Protein AF-0000000084352949 (afdb_homodimer)

pLDDT: mean 95.14, std 5.26, range [73.19, 98.94]

Structure (mmCIF, N/CA/C/O backbone):
data_AF-0000000084352949-model_v1
#
loop_
_entity.id
_entity.type
_entity.pdbx_description
1 polymer 'N-acetyltransferase domain-containing protein'
#
loop_
_atom_site.group_PDB
_atom_site.id
_atom_site.type_symbol
_atom_site.label_atom_id
_atom_site.label_alt_id
_atom_site.label_comp_id
_atom_site.label_asym_id
_atom_site.label_entity_id
_atom_site.label_seq_id
_atom_site.pdbx_PDB_ins_code
_atom_site.Cartn_x
_atom_site.Cartn_y
_atom_site.Cartn_z
_atom_site.occupancy
_atom_site.B_iso_or_equiv
_atom_site.auth_seq_id
_atom_site.auth_comp_id
_atom_site.auth_asym_id
_atom_site.auth_atom_id
_atom_site.pdbx_PDB_model_num
ATOM 1 N N . MET A 1 1 ? 18.75 -21.438 -7.734 1 88.94 1 MET A N 1
ATOM 2 C CA . MET A 1 1 ? 17.625 -20.562 -7.461 1 88.94 1 MET A CA 1
ATOM 3 C C . MET A 1 1 ? 17.328 -20.484 -5.961 1 88.94 1 MET A C 1
ATOM 5 O O . MET A 1 1 ? 17.406 -21.484 -5.262 1 88.94 1 MET A O 1
ATOM 9 N N . HIS A 1 2 ? 17.234 -19.266 -5.449 1 95.31 2 HIS A N 1
ATOM 10 C CA . HIS A 1 2 ? 16.984 -19.109 -4.023 1 95.31 2 HIS A CA 1
ATOM 11 C C . HIS A 1 2 ? 15.984 -17.984 -3.762 1 95.31 2 HIS A C 1
ATOM 13 O O . HIS A 1 2 ? 15.93 -17.016 -4.508 1 95.31 2 HIS A O 1
ATOM 19 N N . ILE A 1 3 ? 15.156 -18.188 -2.746 1 97.81 3 ILE A N 1
ATOM 20 C CA . ILE A 1 3 ? 14.164 -17.219 -2.328 1 97.81 3 ILE A CA 1
ATOM 21 C C . ILE A 1 3 ? 14.672 -16.469 -1.095 1 97.81 3 ILE A C 1
ATOM 23 O O . ILE A 1 3 ? 15.195 -17.078 -0.162 1 97.81 3 ILE A O 1
ATOM 27 N N . ARG A 1 4 ? 14.633 -15.203 -1.115 1 98.19 4 ARG A N 1
ATOM 28 C CA . ARG A 1 4 ? 14.938 -14.375 0.05 1 98.19 4 ARG A CA 1
ATOM 29 C C . ARG A 1 4 ? 13.906 -13.266 0.221 1 98.19 4 ARG A C 1
ATOM 31 O O . ARG A 1 4 ? 13.141 -12.977 -0.701 1 98.19 4 ARG A O 1
ATOM 38 N N . ASN A 1 5 ? 13.891 -12.672 1.385 1 98.75 5 ASN A N 1
ATOM 39 C CA . ASN A 1 5 ? 13.047 -11.5 1.579 1 98.75 5 ASN A CA 1
ATOM 40 C C . ASN A 1 5 ? 13.523 -10.32 0.733 1 98.75 5 ASN A C 1
ATOM 42 O O . ASN A 1 5 ? 14.711 -10.195 0.449 1 98.75 5 ASN A O 1
ATOM 46 N N . VAL A 1 6 ? 12.602 -9.492 0.312 1 98.19 6 VAL A N 1
ATOM 47 C CA . VAL A 1 6 ? 12.898 -8.258 -0.401 1 98.19 6 VAL A CA 1
ATOM 48 C C . VAL A 1 6 ? 13.688 -7.312 0.509 1 98.19 6 VAL A C 1
ATOM 50 O O . VAL A 1 6 ? 13.555 -7.375 1.734 1 98.19 6 VAL A O 1
ATOM 53 N N . ARG A 1 7 ? 14.531 -6.539 -0.058 1 97.5 7 ARG A N 1
ATOM 54 C CA . ARG A 1 7 ? 15.164 -5.371 0.548 1 97.5 7 ARG A CA 1
ATOM 55 C C . ARG A 1 7 ? 14.742 -4.09 -0.171 1 97.5 7 ARG A C 1
ATOM 57 O O . ARG A 1 7 ? 14.344 -4.129 -1.335 1 97.5 7 ARG A O 1
ATOM 64 N N . SER A 1 8 ? 14.805 -2.99 0.592 1 97.44 8 SER A N 1
ATOM 65 C CA . SER A 1 8 ? 14.414 -1.725 -0.019 1 97.44 8 SER A CA 1
ATOM 66 C C . SER A 1 8 ? 15.219 -1.446 -1.282 1 97.44 8 SER A C 1
ATOM 68 O O . SER A 1 8 ? 14.695 -0.879 -2.246 1 97.44 8 SER A O 1
ATOM 70 N N . SER A 1 9 ? 16.453 -1.883 -1.341 1 96.06 9 SER A N 1
ATOM 71 C CA . SER A 1 9 ? 17.344 -1.634 -2.469 1 96.06 9 SER A CA 1
ATOM 72 C C . SER A 1 9 ? 16.922 -2.443 -3.693 1 96.06 9 SER A C 1
ATOM 74 O O . SER A 1 9 ? 17.359 -2.156 -4.809 1 96.06 9 SER A O 1
ATOM 76 N N . ASP A 1 10 ? 16.141 -3.479 -3.557 1 96.88 10 ASP A N 1
ATOM 77 C CA . ASP A 1 10 ? 15.68 -4.285 -4.684 1 96.88 10 ASP A CA 1
ATOM 78 C C . ASP A 1 10 ? 14.727 -3.49 -5.574 1 96.88 10 ASP A C 1
ATOM 80 O O . ASP A 1 10 ? 14.539 -3.828 -6.746 1 96.88 10 ASP A O 1
ATOM 84 N N . PHE A 1 11 ? 14.125 -2.422 -4.984 1 96.5 11 PHE A N 1
ATOM 85 C CA . PHE A 1 11 ? 13.156 -1.615 -5.719 1 96.5 11 PHE A CA 1
ATOM 86 C C . PHE A 1 11 ? 13.766 -1.084 -7.012 1 96.5 11 PHE A C 1
ATOM 88 O O . PHE A 1 11 ? 13.164 -1.202 -8.078 1 96.5 11 PHE A O 1
ATOM 95 N N . GLU A 1 12 ? 14.93 -0.569 -6.973 1 93.75 12 GLU A N 1
ATOM 96 C CA . GLU A 1 12 ? 15.578 0.043 -8.133 1 93.75 12 GLU A CA 1
ATOM 97 C C . GLU A 1 12 ? 15.875 -0.993 -9.211 1 93.75 12 GLU A C 1
ATOM 99 O O . GLU A 1 12 ? 15.914 -0.664 -10.398 1 93.75 12 GLU A O 1
ATOM 104 N N . LYS A 1 13 ? 16.094 -2.254 -8.805 1 93.81 13 LYS A N 1
ATOM 105 C CA . LYS A 1 13 ? 16.375 -3.326 -9.758 1 93.81 13 LYS A CA 1
ATOM 106 C C . LYS A 1 13 ? 15.094 -3.852 -10.391 1 93.81 13 LYS A C 1
ATOM 108 O O . LYS A 1 13 ? 15.086 -4.223 -11.57 1 93.81 13 LYS A O 1
ATOM 113 N N . ILE A 1 14 ? 14.023 -3.818 -9.664 1 94.94 14 ILE A N 1
ATOM 114 C CA . ILE A 1 14 ? 12.781 -4.453 -10.086 1 94.94 14 ILE A CA 1
ATOM 115 C C . ILE A 1 14 ? 11.945 -3.459 -10.891 1 94.94 14 ILE A C 1
ATOM 117 O O . ILE A 1 14 ? 11.344 -3.822 -11.906 1 94.94 14 ILE A O 1
ATOM 121 N N . SER A 1 15 ? 11.938 -2.205 -10.414 1 93.44 15 SER A N 1
ATOM 122 C CA . SER A 1 15 ? 11.031 -1.198 -10.969 1 93.44 15 SER A CA 1
ATOM 123 C C . SER A 1 15 ? 11.203 -1.074 -12.477 1 93.44 15 SER A C 1
ATOM 125 O O . SER A 1 15 ? 10.219 -1.066 -13.219 1 93.44 15 SER A O 1
ATOM 127 N N . PRO A 1 16 ? 12.445 -1.122 -13.078 1 90.06 16 PRO A N 1
ATOM 128 C CA . PRO A 1 16 ? 12.602 -0.972 -14.531 1 90.06 16 PRO A CA 1
ATOM 129 C C . PRO A 1 16 ? 12.18 -2.223 -15.297 1 90.06 16 PRO A C 1
ATOM 131 O O . PRO A 1 16 ? 12.023 -2.174 -16.516 1 90.06 16 PRO A O 1
ATOM 134 N N . LEU A 1 17 ? 11.992 -3.373 -14.617 1 91.88 17 LEU A N 1
ATOM 135 C CA . LEU A 1 17 ? 11.711 -4.648 -15.266 1 91.88 17 LEU A CA 1
ATOM 136 C C . LEU A 1 17 ? 10.211 -4.879 -15.383 1 91.88 17 LEU A C 1
ATOM 138 O O . LEU A 1 17 ? 9.766 -5.727 -16.172 1 91.88 17 LEU A O 1
ATOM 142 N N . ILE A 1 18 ? 9.469 -4.172 -14.633 1 89.88 18 ILE A N 1
ATOM 143 C CA . ILE A 1 18 ? 8.078 -4.516 -14.375 1 89.88 18 ILE A CA 1
ATOM 144 C C . ILE A 1 18 ? 7.266 -4.391 -15.656 1 89.88 18 ILE A C 1
ATOM 146 O O . ILE A 1 18 ? 6.43 -5.246 -15.961 1 89.88 18 ILE A O 1
ATOM 150 N N . ASN A 1 19 ? 7.52 -3.326 -16.406 1 88.94 19 ASN A N 1
ATOM 151 C CA . ASN A 1 19 ? 6.762 -3.15 -17.656 1 88.94 19 ASN A CA 1
ATOM 152 C C . ASN A 1 19 ? 6.93 -4.344 -18.578 1 88.94 19 ASN A C 1
ATOM 154 O O . ASN A 1 19 ? 5.949 -4.855 -19.125 1 88.94 19 ASN A O 1
ATOM 158 N N . ASN A 1 20 ? 8.117 -4.77 -18.656 1 90.31 20 ASN A N 1
ATOM 159 C CA . ASN A 1 20 ? 8.391 -5.938 -19.484 1 90.31 20 ASN A CA 1
ATOM 160 C C . ASN A 1 20 ? 7.77 -7.203 -18.891 1 90.31 20 ASN A C 1
ATOM 162 O O . ASN A 1 20 ? 7.156 -7.992 -19.609 1 90.31 20 ASN A O 1
ATOM 166 N N . TRP A 1 21 ? 7.84 -7.406 -17.641 1 90.75 21 TRP A N 1
ATOM 167 C CA . TRP A 1 21 ? 7.375 -8.617 -16.969 1 90.75 21 TRP A CA 1
ATOM 168 C C . TRP A 1 21 ? 5.855 -8.727 -17.047 1 90.75 21 TRP A C 1
ATOM 170 O O . TRP A 1 21 ? 5.309 -9.828 -17.094 1 90.75 21 TRP A O 1
ATOM 180 N N . TRP A 1 22 ? 5.188 -7.598 -17.078 1 88.56 22 TRP A N 1
ATOM 181 C CA . TRP A 1 22 ? 3.727 -7.609 -17.062 1 88.56 22 TRP A CA 1
ATOM 182 C C . TRP A 1 22 ? 3.176 -7.305 -18.453 1 88.56 22 TRP A C 1
ATOM 184 O O . TRP A 1 22 ? 2.092 -6.734 -18.594 1 88.56 22 TRP A O 1
ATOM 194 N N . GLY A 1 23 ? 3.924 -7.664 -19.469 1 85.25 23 GLY A N 1
ATOM 195 C CA . GLY A 1 23 ? 3.459 -7.676 -20.844 1 85.25 23 GLY A CA 1
ATOM 196 C C . GLY A 1 23 ? 3.342 -6.289 -21.438 1 85.25 23 GLY A C 1
ATOM 197 O O . GLY A 1 23 ? 2.416 -6.012 -22.203 1 85.25 23 GLY A O 1
ATOM 198 N N . GLY A 1 24 ? 4.148 -5.383 -20.922 1 81.94 24 GLY A N 1
ATOM 199 C CA . GLY A 1 24 ? 4.156 -4.051 -21.5 1 81.94 24 GLY A CA 1
ATOM 200 C C . GLY A 1 24 ? 3.211 -3.09 -20.812 1 81.94 24 GLY A C 1
ATOM 201 O O . GLY A 1 24 ? 3.027 -1.957 -21.266 1 81.94 24 GLY A O 1
ATOM 202 N N . ARG A 1 25 ? 2.52 -3.568 -19.703 1 80.31 25 ARG A N 1
ATOM 203 C CA . ARG A 1 25 ? 1.688 -2.652 -18.922 1 80.31 25 ARG A CA 1
ATOM 204 C C . ARG A 1 25 ? 2.539 -1.587 -18.25 1 80.31 25 ARG A C 1
ATOM 206 O O . ARG A 1 25 ? 3.664 -1.86 -17.828 1 80.31 25 ARG A O 1
ATOM 213 N N . ALA A 1 26 ? 2.092 -0.283 -18.344 1 76.19 26 ALA A N 1
ATOM 214 C CA . ALA A 1 26 ? 2.812 0.824 -17.719 1 76.19 26 ALA A CA 1
ATOM 215 C C . ALA A 1 26 ? 2.619 0.821 -16.203 1 76.19 26 ALA A C 1
ATOM 217 O O . ALA A 1 26 ? 1.845 1.617 -15.664 1 76.19 26 ALA A O 1
ATOM 218 N N . MET A 1 27 ? 3.348 -0.129 -15.555 1 76.19 27 MET A N 1
ATOM 219 C CA . MET A 1 27 ? 3.127 -0.303 -14.117 1 76.19 27 MET A CA 1
ATOM 220 C C . MET A 1 27 ? 4.332 0.177 -13.32 1 76.19 27 MET A C 1
ATOM 222 O O . MET A 1 27 ? 4.266 0.291 -12.094 1 76.19 27 MET A O 1
ATOM 226 N N . GLU A 1 28 ? 5.336 0.536 -14.008 1 73.81 28 GLU A N 1
ATOM 227 C CA . GLU A 1 28 ? 6.559 0.923 -13.305 1 73.81 28 GLU A CA 1
ATOM 228 C C . GLU A 1 28 ? 6.305 2.086 -12.352 1 73.81 28 GLU A C 1
ATOM 230 O O . GLU A 1 28 ? 6.789 2.084 -11.219 1 73.81 28 GLU A O 1
ATOM 235 N N . ASP A 1 29 ? 5.461 2.971 -12.828 1 73.19 29 ASP A N 1
ATOM 236 C CA . ASP A 1 29 ? 5.211 4.18 -12.047 1 73.19 29 ASP A CA 1
ATOM 237 C C . ASP A 1 29 ? 4.168 3.928 -10.961 1 73.19 29 ASP A C 1
ATOM 239 O O . ASP A 1 29 ? 3.895 4.805 -10.141 1 73.19 29 ASP A O 1
ATOM 243 N N . LYS A 1 30 ? 3.725 2.648 -10.891 1 76.06 30 LYS A N 1
ATOM 244 C CA . LYS A 1 30 ? 2.637 2.359 -9.961 1 76.06 30 LYS A CA 1
ATOM 245 C C . LYS A 1 30 ? 3.1 1.43 -8.844 1 76.06 30 LYS A C 1
ATOM 247 O O . LYS A 1 30 ? 2.365 1.188 -7.879 1 76.06 30 LYS A O 1
ATOM 252 N N . LEU A 1 31 ? 4.332 0.975 -9.055 1 87.06 31 LEU A N 1
ATOM 253 C CA . LEU A 1 31 ? 4.887 0.135 -8 1 87.06 31 LEU A CA 1
ATOM 254 C C . LEU A 1 31 ? 5.398 0.985 -6.84 1 87.06 31 LEU A C 1
ATOM 256 O O . LEU A 1 31 ? 6.508 1.521 -6.902 1 87.06 31 LEU A O 1
ATOM 260 N N . PRO A 1 32 ? 4.609 1.109 -5.793 1 92.12 32 PRO A N 1
ATOM 261 C CA . PRO A 1 32 ? 5.027 1.994 -4.703 1 92.12 32 PRO A CA 1
ATOM 262 C C . PRO A 1 32 ? 6.18 1.419 -3.885 1 92.12 32 PRO A C 1
ATOM 264 O O . PRO A 1 32 ? 6.086 0.297 -3.381 1 92.12 32 PRO A O 1
ATOM 267 N N . LYS A 1 33 ? 7.191 2.197 -3.654 1 95.75 33 LYS A N 1
ATOM 268 C CA . LYS A 1 33 ? 8.391 1.791 -2.922 1 95.75 33 LYS A CA 1
ATOM 269 C C . LYS A 1 33 ? 8.055 1.443 -1.475 1 95.75 33 LYS A C 1
ATOM 271 O O . LYS A 1 33 ? 8.773 0.675 -0.833 1 95.75 33 LYS A O 1
ATOM 276 N N . LEU A 1 34 ? 6.949 1.986 -0.938 1 97.06 34 LEU A N 1
ATOM 277 C CA . LEU A 1 34 ? 6.617 1.791 0.469 1 97.06 34 LEU A CA 1
ATOM 278 C C . LEU A 1 34 ? 6.508 0.306 0.8 1 97.06 34 LEU A C 1
ATOM 280 O O . LEU A 1 34 ? 6.867 -0.116 1.901 1 97.06 34 LEU A O 1
ATOM 284 N N . PHE A 1 35 ? 6.125 -0.509 -0.18 1 97.69 35 PHE A N 1
ATOM 285 C CA . PHE A 1 35 ? 5.953 -1.931 0.095 1 97.69 35 PHE A CA 1
ATOM 286 C C . PHE A 1 35 ? 7.305 -2.611 0.28 1 97.69 35 PHE A C 1
ATOM 288 O O . PHE A 1 35 ? 7.418 -3.59 1.021 1 97.69 35 PHE A O 1
ATOM 295 N N . PHE A 1 36 ? 8.336 -2.105 -0.398 1 98.12 36 PHE A N 1
ATOM 296 C CA . PHE A 1 36 ? 9.688 -2.625 -0.274 1 98.12 36 PHE A CA 1
ATOM 297 C C . PHE A 1 36 ? 10.32 -2.184 1.042 1 98.12 36 PHE A C 1
ATOM 299 O O . PHE A 1 36 ? 11.289 -2.791 1.508 1 98.12 36 PHE A O 1
ATOM 306 N N . VAL A 1 37 ? 9.758 -1.174 1.625 1 98.56 37 VAL A N 1
ATOM 307 C CA . VAL A 1 37 ? 10.328 -0.612 2.848 1 98.56 37 VAL A CA 1
ATOM 308 C C . VAL A 1 37 ? 9.625 -1.206 4.066 1 98.56 37 VAL A C 1
ATOM 310 O O . VAL A 1 37 ? 10.273 -1.62 5.027 1 98.56 37 VAL A O 1
ATOM 313 N N . HIS A 1 38 ? 8.328 -1.409 3.984 1 98.88 38 HIS A N 1
ATOM 314 C CA . HIS A 1 38 ? 7.57 -1.599 5.215 1 98.88 38 HIS A CA 1
ATOM 315 C C . HIS A 1 38 ? 7.016 -3.016 5.309 1 98.88 38 HIS A C 1
ATOM 317 O O . HIS A 1 38 ? 6.457 -3.402 6.336 1 98.88 38 HIS A O 1
ATOM 323 N N . PHE A 1 39 ? 7.219 -3.867 4.27 1 98.81 39 PHE A N 1
ATOM 324 C CA . PHE A 1 39 ? 6.586 -5.18 4.281 1 98.81 39 PHE A CA 1
ATOM 325 C C . PHE A 1 39 ? 7.559 -6.254 3.801 1 98.81 39 PHE A C 1
ATOM 327 O O . PHE A 1 39 ? 7.176 -7.152 3.049 1 98.81 39 PHE A O 1
ATOM 334 N N . GLN A 1 40 ? 8.773 -6.168 4.238 1 98.88 40 GLN A N 1
ATOM 3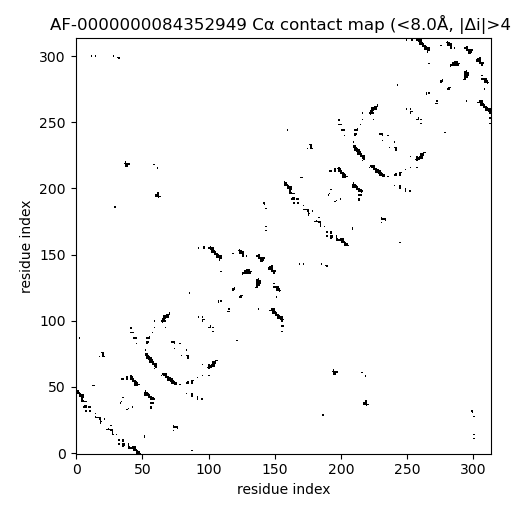35 C CA . GLN A 1 40 ? 9.844 -7.059 3.809 1 98.88 40 GLN A CA 1
ATOM 336 C C . GLN A 1 40 ? 9.633 -8.477 4.336 1 98.88 40 GLN A C 1
ATOM 338 O O . GLN A 1 40 ? 9.859 -9.453 3.621 1 98.88 40 GLN A O 1
ATOM 343 N N . PRO A 1 41 ? 9.07 -8.711 5.535 1 98.75 41 PRO A N 1
ATOM 344 C CA . PRO A 1 41 ? 8.992 -10.062 6.082 1 98.75 41 PRO A CA 1
ATOM 345 C C . PRO A 1 41 ? 8.062 -10.969 5.277 1 98.75 41 PRO A C 1
ATOM 347 O O . PRO A 1 41 ? 8.203 -12.195 5.32 1 98.75 41 PRO A O 1
ATOM 350 N N . THR A 1 42 ? 7.113 -10.359 4.512 1 98.88 42 THR A N 1
ATOM 351 C CA . THR A 1 42 ? 6.164 -11.164 3.754 1 98.88 42 THR A CA 1
ATOM 352 C C . THR A 1 42 ? 6.34 -10.945 2.254 1 98.88 42 THR A C 1
ATOM 354 O O . THR A 1 42 ? 5.445 -11.258 1.466 1 98.88 42 THR A O 1
ATOM 357 N N . SER A 1 43 ? 7.41 -10.367 1.866 1 98.88 43 SER A N 1
ATOM 358 C CA . SER A 1 43 ? 7.711 -10.102 0.463 1 98.88 43 SER A CA 1
ATOM 359 C C . SER A 1 43 ? 9 -10.789 0.034 1 98.88 43 SER A C 1
ATOM 361 O O . SER A 1 43 ? 9.969 -10.844 0.797 1 98.88 43 SER A O 1
ATOM 363 N N . PHE A 1 44 ? 8.992 -11.297 -1.185 1 98.88 44 PHE A N 1
ATOM 364 C CA . PHE A 1 44 ? 10.062 -12.227 -1.526 1 98.88 44 PHE A CA 1
ATOM 365 C C . PHE A 1 44 ? 10.602 -11.938 -2.922 1 98.88 44 PHE A C 1
ATOM 367 O O . PHE A 1 44 ? 9.875 -11.43 -3.781 1 98.88 44 PHE A O 1
ATOM 374 N N . ILE A 1 45 ? 11.859 -12.305 -3.08 1 97.88 45 ILE A N 1
ATOM 375 C CA . ILE A 1 45 ? 12.562 -12.273 -4.355 1 97.88 45 ILE A CA 1
ATOM 376 C C . ILE A 1 45 ? 13.062 -13.672 -4.699 1 97.88 45 ILE A C 1
ATOM 378 O O . ILE A 1 45 ? 13.562 -14.398 -3.83 1 97.88 45 ILE A O 1
ATOM 382 N N . MET A 1 46 ? 12.859 -14.055 -5.926 1 97.88 46 MET A N 1
ATOM 383 C CA . MET A 1 46 ? 13.547 -15.211 -6.492 1 97.88 46 MET A CA 1
ATOM 384 C C . MET A 1 46 ? 14.758 -14.773 -7.312 1 97.88 46 MET A C 1
ATOM 386 O O . MET A 1 46 ? 14.633 -13.938 -8.211 1 97.88 46 MET A O 1
ATOM 390 N N . GLU A 1 47 ? 15.898 -15.273 -6.988 1 96.75 47 GLU A N 1
ATOM 391 C CA . GLU A 1 47 ? 17.125 -14.922 -7.703 1 96.75 47 GLU A CA 1
ATOM 392 C C . GLU A 1 47 ? 17.812 -16.156 -8.258 1 96.75 47 GLU A C 1
ATOM 394 O O . GLU A 1 47 ? 17.766 -17.234 -7.648 1 96.75 47 GLU A O 1
ATOM 399 N N . GLU A 1 48 ? 18.375 -16.016 -9.438 1 95.06 48 GLU A N 1
ATOM 400 C CA . GLU A 1 48 ? 19.297 -16.953 -10.039 1 95.06 48 GLU A CA 1
ATOM 401 C C . GLU A 1 48 ? 20.578 -16.266 -10.492 1 95.06 48 GLU A C 1
ATOM 403 O O . GLU A 1 48 ? 20.531 -15.336 -11.305 1 95.06 48 GLU A O 1
ATOM 408 N N . ASP A 1 49 ? 21.766 -16.719 -10.07 1 92.62 49 ASP A N 1
ATOM 409 C CA . ASP A 1 49 ? 23.062 -16.125 -10.422 1 92.62 49 ASP A CA 1
ATOM 410 C C . ASP A 1 49 ? 23.031 -14.609 -10.258 1 92.62 49 ASP A C 1
ATOM 412 O O . ASP A 1 49 ? 23.391 -13.867 -11.18 1 92.62 49 ASP A O 1
ATOM 416 N N . GLU A 1 50 ? 22.422 -14.102 -9.164 1 89.44 50 GLU A N 1
ATOM 417 C CA . GLU A 1 50 ? 22.375 -12.703 -8.734 1 89.44 50 GLU A CA 1
ATOM 418 C C . GLU A 1 50 ? 21.406 -11.891 -9.602 1 89.44 50 GLU A C 1
ATOM 420 O O . GLU A 1 50 ? 21.344 -10.672 -9.484 1 89.44 50 GLU A O 1
ATOM 425 N N . LYS A 1 51 ? 20.781 -12.664 -10.406 1 94.88 51 LYS A N 1
ATOM 426 C CA . LYS A 1 51 ? 19.75 -12.031 -11.211 1 94.88 51 LYS A CA 1
ATOM 427 C C . LYS A 1 51 ? 18.375 -12.242 -10.602 1 94.88 51 LYS A C 1
ATOM 429 O O . LYS A 1 51 ? 18 -13.367 -10.25 1 94.88 51 LYS A O 1
ATOM 434 N N . ILE A 1 52 ? 17.641 -11.141 -10.43 1 96.88 52 ILE A N 1
ATOM 435 C CA . ILE A 1 52 ? 16.266 -11.258 -9.969 1 96.88 52 ILE A CA 1
ATOM 436 C C . ILE A 1 52 ? 15.391 -11.812 -11.094 1 96.88 52 ILE A C 1
ATOM 438 O O . ILE A 1 52 ? 15.32 -11.227 -12.172 1 96.88 52 ILE A O 1
ATOM 442 N N . ILE A 1 53 ? 14.688 -12.922 -10.852 1 97.38 53 ILE A N 1
ATOM 443 C CA . ILE A 1 53 ? 13.906 -13.539 -11.914 1 97.38 53 ILE A CA 1
ATOM 444 C C . ILE A 1 53 ? 12.438 -13.602 -11.508 1 97.38 53 ILE A C 1
ATOM 446 O O . ILE A 1 53 ? 11.586 -14.031 -12.289 1 97.38 53 ILE A O 1
ATOM 450 N N . GLY A 1 54 ? 12.086 -13.195 -10.297 1 97.44 54 GLY A N 1
ATOM 451 C CA . GLY A 1 54 ? 10.719 -13.117 -9.797 1 97.44 54 GLY A CA 1
ATOM 452 C C . GLY A 1 54 ? 10.609 -12.398 -8.469 1 97.44 54 GLY A C 1
ATOM 453 O O . GLY A 1 54 ? 11.602 -12.25 -7.75 1 97.44 54 GLY A O 1
ATOM 454 N N . PHE A 1 55 ? 9.461 -11.898 -8.234 1 97.88 55 PHE A N 1
ATOM 455 C CA . PHE A 1 55 ? 9.227 -11.281 -6.938 1 97.88 55 PHE A CA 1
ATOM 456 C C . PHE A 1 55 ? 7.75 -11.375 -6.559 1 97.88 55 PHE A C 1
ATOM 458 O O . PHE A 1 55 ? 6.895 -11.602 -7.414 1 97.88 55 PHE A O 1
ATOM 465 N N . LEU A 1 56 ? 7.449 -11.32 -5.328 1 98.5 56 LEU A N 1
ATOM 466 C CA . LEU A 1 56 ? 6.113 -11.273 -4.742 1 98.5 56 LEU A CA 1
ATOM 467 C C . LEU A 1 56 ? 6.066 -10.289 -3.578 1 98.5 56 LEU A C 1
ATOM 469 O O . LEU A 1 56 ? 6.902 -10.352 -2.674 1 98.5 56 LEU A O 1
ATOM 473 N N . ILE A 1 57 ? 5.133 -9.336 -3.654 1 98.5 57 ILE A N 1
ATOM 474 C CA . ILE A 1 57 ? 4.887 -8.383 -2.584 1 98.5 57 ILE A CA 1
ATOM 475 C C . ILE A 1 57 ? 3.566 -8.703 -1.893 1 98.5 57 ILE A C 1
ATOM 477 O O . ILE A 1 57 ? 2.518 -8.758 -2.539 1 98.5 57 ILE A O 1
ATOM 481 N N . GLY A 1 58 ? 3.641 -8.945 -0.622 1 98.81 58 GLY A N 1
ATOM 482 C CA . GLY A 1 58 ? 2.463 -9.188 0.197 1 98.81 58 GLY A CA 1
ATOM 483 C C . GLY A 1 58 ? 2.621 -8.711 1.627 1 98.81 58 GLY A C 1
ATOM 484 O O . GLY A 1 58 ? 3.701 -8.266 2.023 1 98.81 58 GLY A O 1
ATOM 485 N N . PHE A 1 59 ? 1.526 -8.727 2.365 1 98.94 59 PHE A N 1
ATOM 486 C CA . PHE A 1 59 ? 1.56 -8.242 3.74 1 98.94 59 PHE A CA 1
ATOM 487 C C . PHE A 1 59 ? 0.471 -8.914 4.574 1 98.94 59 PHE A C 1
ATOM 489 O O . PHE A 1 59 ? -0.374 -9.633 4.039 1 98.94 59 PHE A O 1
ATOM 496 N N . LEU A 1 60 ? 0.623 -8.742 5.875 1 98.94 60 LEU A N 1
ATOM 497 C CA . LEU A 1 60 ? -0.4 -9.172 6.824 1 98.94 60 LEU A CA 1
ATOM 498 C C . LEU A 1 60 ? -1.4 -8.055 7.086 1 98.94 60 LEU A C 1
ATOM 500 O O . LEU A 1 60 ? -1.013 -6.941 7.461 1 98.94 60 LEU A O 1
ATOM 504 N N . SER A 1 61 ? -2.686 -8.328 6.816 1 98.94 61 SER A N 1
ATOM 505 C CA . SER A 1 61 ? -3.707 -7.312 7.062 1 98.94 61 SER A CA 1
ATOM 506 C C . SER A 1 61 ? -3.699 -6.863 8.516 1 98.94 61 SER A C 1
ATOM 508 O O . SER A 1 61 ? -3.559 -7.684 9.43 1 98.94 61 SER A O 1
ATOM 510 N N . GLN A 1 62 ? -3.814 -5.559 8.75 1 98.81 62 GLN A N 1
ATOM 511 C CA . GLN A 1 62 ? -3.896 -5.031 10.109 1 98.81 62 GLN A CA 1
ATOM 512 C C . GLN A 1 62 ? -5.348 -4.828 10.531 1 98.81 62 GLN A C 1
ATOM 514 O O . GLN A 1 62 ? -5.629 -4.609 11.711 1 98.81 62 GLN A O 1
ATOM 519 N N . THR A 1 63 ? -6.273 -4.93 9.555 1 98.81 63 THR A N 1
ATOM 520 C CA . THR A 1 63 ? -7.707 -4.867 9.812 1 98.81 63 THR A CA 1
ATOM 521 C C . THR A 1 63 ? -8.266 -6.254 10.125 1 98.81 63 THR A C 1
ATOM 523 O O . THR A 1 63 ? -8.945 -6.445 11.133 1 98.81 63 THR A O 1
ATOM 526 N N . ASN A 1 64 ? -8.047 -7.145 9.156 1 98.69 64 ASN A N 1
ATOM 527 C CA . ASN A 1 64 ? -8.484 -8.531 9.289 1 98.69 64 ASN A CA 1
ATOM 528 C C . ASN A 1 64 ? -7.34 -9.438 9.742 1 98.69 64 ASN A C 1
ATOM 530 O O . ASN A 1 64 ? -6.555 -9.906 8.914 1 98.69 64 ASN A O 1
ATOM 534 N N . LEU A 1 65 ? -7.328 -9.766 11.008 1 98.31 65 LEU A N 1
ATOM 535 C CA . LEU A 1 65 ? -6.16 -10.359 11.648 1 98.31 65 LEU A CA 1
ATOM 536 C C . LEU A 1 65 ? -5.984 -11.812 11.211 1 98.31 65 LEU A C 1
ATOM 538 O O . LEU A 1 65 ? -4.934 -12.414 11.453 1 98.31 65 LEU A O 1
ATOM 542 N N . ASN A 1 66 ? -6.938 -12.406 10.508 1 98.62 66 ASN A N 1
ATOM 543 C CA . ASN A 1 66 ? -6.801 -13.758 9.992 1 98.62 66 ASN A CA 1
ATOM 544 C C . ASN A 1 66 ? -6.398 -13.758 8.516 1 98.62 66 ASN A C 1
ATOM 546 O O . ASN A 1 66 ? -6.289 -14.82 7.898 1 98.62 66 ASN A O 1
ATOM 550 N N . GLU A 1 67 ? -6.148 -12.523 7.945 1 98.88 67 GLU A N 1
ATOM 551 C CA . GLU A 1 67 ? -5.941 -12.445 6.504 1 98.88 67 GLU A CA 1
ATOM 552 C C . GLU A 1 67 ? -4.547 -11.914 6.176 1 98.88 67 GLU A C 1
ATOM 554 O O . GLU A 1 67 ? -4.016 -11.07 6.898 1 98.88 67 GLU A O 1
ATOM 559 N N . ALA A 1 68 ? -3.959 -12.461 5.16 1 98.94 68 ALA A N 1
ATOM 560 C CA . ALA A 1 68 ? -2.826 -11.891 4.441 1 98.94 68 ALA A CA 1
ATOM 561 C C . ALA A 1 68 ? -3.213 -11.523 3.01 1 98.94 68 ALA A C 1
ATOM 563 O O . ALA A 1 68 ? -4.262 -11.945 2.516 1 98.94 68 ALA A O 1
ATOM 564 N N . TYR A 1 69 ? -2.443 -10.672 2.383 1 98.94 69 TYR A N 1
ATOM 565 C CA . TYR A 1 69 ? -2.809 -10.117 1.082 1 98.94 69 TYR A CA 1
ATOM 566 C C . TYR A 1 69 ? -1.603 -10.078 0.15 1 98.94 69 TYR A C 1
ATOM 568 O O . TYR A 1 69 ? -0.522 -9.633 0.54 1 98.94 69 TYR A O 1
ATOM 576 N N . ILE A 1 70 ? -1.748 -10.641 -1.032 1 98.81 70 ILE A N 1
ATOM 577 C CA . ILE A 1 70 ? -0.734 -10.539 -2.076 1 98.81 70 ILE A CA 1
ATOM 578 C C . ILE A 1 70 ? -1.096 -9.406 -3.039 1 98.81 70 ILE A C 1
ATOM 580 O O . ILE A 1 70 ? -2.174 -9.414 -3.639 1 98.81 70 ILE A O 1
ATOM 584 N N . HIS A 1 71 ? -0.174 -8.469 -3.223 1 97.19 71 HIS A N 1
ATOM 585 C CA . HIS A 1 71 ? -0.466 -7.254 -3.971 1 97.19 71 HIS A CA 1
ATOM 586 C C . HIS A 1 71 ? 0.163 -7.293 -5.359 1 97.19 71 HIS A C 1
ATOM 588 O O . HIS A 1 71 ? -0.507 -7.023 -6.359 1 97.19 71 HIS A O 1
ATOM 594 N N . PHE A 1 72 ? 1.531 -7.621 -5.469 1 94.69 72 PHE A N 1
ATOM 595 C CA . PHE A 1 72 ? 2.229 -7.672 -6.746 1 94.69 72 PHE A CA 1
ATOM 596 C C . PHE A 1 72 ? 3.02 -8.969 -6.883 1 94.69 72 PHE A C 1
ATOM 598 O O . PHE A 1 72 ? 3.623 -9.438 -5.914 1 94.69 72 PHE A O 1
ATOM 605 N N . VAL A 1 73 ? 2.936 -9.469 -8.055 1 95.88 73 VAL A N 1
ATOM 606 C CA . VAL A 1 73 ? 3.805 -10.586 -8.391 1 95.88 73 VAL A CA 1
ATOM 607 C C . VAL A 1 73 ? 4.344 -10.414 -9.805 1 95.88 73 VAL A C 1
ATOM 609 O O . VAL A 1 73 ? 3.623 -9.969 -10.703 1 95.88 73 VAL A O 1
ATOM 612 N N . GLY A 1 74 ? 5.578 -10.641 -9.961 1 95.19 74 GLY A N 1
ATOM 613 C CA . GLY A 1 74 ? 6.203 -10.609 -11.273 1 95.19 74 GLY A CA 1
ATOM 614 C C . GLY A 1 74 ? 7.223 -11.719 -11.469 1 95.19 74 GLY A C 1
ATOM 615 O O . GLY A 1 74 ? 7.965 -12.055 -10.547 1 95.19 74 GLY A O 1
ATOM 616 N N . VAL A 1 75 ? 7.176 -12.281 -12.625 1 96.25 75 VAL A N 1
ATOM 617 C CA . VAL A 1 75 ? 8.141 -13.297 -13.023 1 96.25 75 VAL A CA 1
ATOM 618 C C . VAL A 1 75 ? 8.766 -12.922 -14.367 1 96.25 75 VAL A C 1
ATOM 620 O O . VAL A 1 75 ? 8.062 -12.531 -15.297 1 96.25 75 VAL A O 1
ATOM 623 N N . ASP A 1 76 ? 10.062 -12.953 -14.43 1 95.94 76 ASP A N 1
ATOM 624 C CA . ASP A 1 76 ? 10.773 -12.742 -15.688 1 95.94 76 ASP A CA 1
ATOM 625 C C . ASP A 1 76 ? 10.203 -13.625 -16.797 1 95.94 76 ASP A C 1
ATOM 627 O O . ASP A 1 76 ? 10.133 -14.852 -16.641 1 95.94 76 ASP A O 1
ATOM 631 N N . PRO A 1 77 ? 9.812 -13.008 -17.891 1 94.44 77 PRO A N 1
ATOM 632 C CA . PRO A 1 77 ? 9.188 -13.781 -18.969 1 94.44 77 PRO A CA 1
ATOM 633 C C . PRO A 1 77 ? 10.094 -14.891 -19.484 1 94.44 77 PRO A C 1
ATOM 635 O O . PRO A 1 77 ? 9.609 -15.93 -19.938 1 94.44 77 PRO A O 1
ATOM 638 N N . ASP A 1 78 ? 11.383 -14.766 -19.406 1 93.06 78 ASP A N 1
ATOM 639 C CA . ASP A 1 78 ? 12.328 -15.766 -19.891 1 93.06 78 ASP A CA 1
ATOM 640 C C . ASP A 1 78 ? 12.391 -16.969 -18.953 1 93.06 78 ASP A C 1
ATOM 642 O O . ASP A 1 78 ? 12.953 -18.016 -19.312 1 93.06 78 ASP A O 1
ATOM 646 N N . TYR A 1 79 ? 11.805 -16.859 -17.812 1 91.62 79 TYR A N 1
ATOM 647 C CA . TYR A 1 79 ? 11.844 -17.922 -16.828 1 91.62 79 TYR A CA 1
ATOM 648 C C . TYR A 1 79 ? 10.445 -18.469 -16.547 1 91.62 79 TYR A C 1
ATOM 650 O O . TYR A 1 79 ? 10.227 -19.141 -15.539 1 91.62 79 TYR A O 1
ATOM 658 N N . ARG A 1 80 ? 9.57 -18.156 -17.391 1 83.75 80 ARG A N 1
ATOM 659 C CA . ARG A 1 80 ? 8.203 -18.609 -17.156 1 83.75 80 ARG A CA 1
ATOM 660 C C . ARG A 1 80 ? 8.062 -20.109 -17.391 1 83.75 80 ARG A C 1
ATOM 662 O O . ARG A 1 80 ? 8.891 -20.703 -18.078 1 83.75 80 ARG A O 1
ATOM 669 N N . ASN A 1 81 ? 7.203 -20.703 -16.703 1 84.12 81 ASN A N 1
ATOM 670 C CA . ASN A 1 81 ? 6.918 -22.125 -16.766 1 84.12 81 ASN A CA 1
ATOM 671 C C . ASN A 1 81 ? 7.996 -22.938 -16.047 1 84.12 81 ASN A C 1
ATOM 673 O O . ASN A 1 81 ? 8.32 -24.062 -16.453 1 84.12 81 ASN A O 1
ATOM 677 N N . GLN A 1 82 ? 8.68 -22.328 -15.141 1 89.31 82 GLN A N 1
ATOM 678 C CA . GLN A 1 82 ? 9.672 -23 -14.305 1 89.31 82 GLN A CA 1
ATOM 679 C C . GLN A 1 82 ? 9.234 -23.016 -12.836 1 89.31 82 GLN A C 1
ATOM 681 O O . GLN A 1 82 ? 10.078 -23.109 -11.938 1 89.31 82 GLN A O 1
ATOM 686 N N . HIS A 1 83 ? 7.957 -22.719 -12.602 1 92.44 83 HIS A N 1
ATOM 687 C CA . HIS A 1 83 ? 7.305 -22.812 -11.305 1 92.44 83 HIS A CA 1
ATOM 688 C C . HIS A 1 83 ? 7.824 -21.734 -10.352 1 92.44 83 HIS A C 1
ATOM 690 O O . HIS A 1 83 ? 7.809 -21.922 -9.133 1 92.44 83 HIS A O 1
ATOM 696 N N . ILE A 1 84 ? 8.375 -20.719 -10.891 1 94.69 84 ILE A N 1
ATOM 697 C CA . ILE A 1 84 ? 8.914 -19.625 -10.078 1 94.69 84 ILE A CA 1
ATOM 698 C C . ILE A 1 84 ? 7.789 -18.953 -9.305 1 94.69 84 ILE A C 1
ATOM 700 O O . ILE A 1 84 ? 7.879 -18.797 -8.078 1 94.69 84 ILE A O 1
ATOM 704 N N . GLY A 1 85 ? 6.742 -18.578 -10.008 1 96.25 85 GLY A N 1
ATOM 705 C CA . GLY A 1 85 ? 5.59 -17.984 -9.344 1 96.25 85 GLY A CA 1
ATOM 706 C C . GLY A 1 85 ? 5.016 -18.859 -8.258 1 96.25 85 GLY A C 1
ATOM 707 O O . GLY A 1 85 ? 4.77 -18.406 -7.141 1 96.25 85 GLY A O 1
ATOM 708 N N . THR A 1 86 ? 4.883 -20.094 -8.578 1 96.81 86 THR A N 1
ATOM 709 C CA . THR A 1 86 ? 4.324 -21.047 -7.633 1 96.81 86 THR A CA 1
ATOM 710 C C . THR A 1 86 ? 5.164 -21.109 -6.363 1 96.81 86 THR A C 1
ATOM 712 O O . THR A 1 86 ? 4.625 -21.125 -5.254 1 96.81 86 THR A O 1
ATOM 715 N N . GLN A 1 87 ? 6.449 -21.141 -6.492 1 97.75 87 GLN A N 1
ATOM 716 C CA . GLN A 1 87 ? 7.348 -21.203 -5.344 1 97.75 87 GLN A CA 1
ATOM 717 C C . GLN A 1 87 ? 7.234 -19.938 -4.488 1 97.75 87 GLN A C 1
ATOM 719 O O . GLN A 1 87 ? 7.266 -20.016 -3.26 1 97.75 87 GLN A O 1
ATOM 724 N N . LEU A 1 88 ? 7.109 -18.828 -5.141 1 98.56 88 LEU A N 1
ATOM 725 C CA . LEU A 1 88 ? 6.945 -17.562 -4.418 1 98.56 88 LEU A CA 1
ATOM 726 C C . LEU A 1 88 ? 5.633 -17.547 -3.641 1 98.56 88 LEU A C 1
ATOM 728 O O . LEU A 1 88 ? 5.602 -17.156 -2.473 1 98.56 88 LEU A O 1
ATOM 732 N N . TYR A 1 89 ? 4.543 -18 -4.266 1 98.56 89 TYR A N 1
ATOM 733 C CA . TYR A 1 89 ? 3.246 -18.078 -3.602 1 98.56 89 TYR A CA 1
ATOM 734 C C . TYR A 1 89 ? 3.295 -19.047 -2.418 1 98.56 89 TYR A C 1
ATOM 736 O O . TYR A 1 89 ? 2.787 -18.734 -1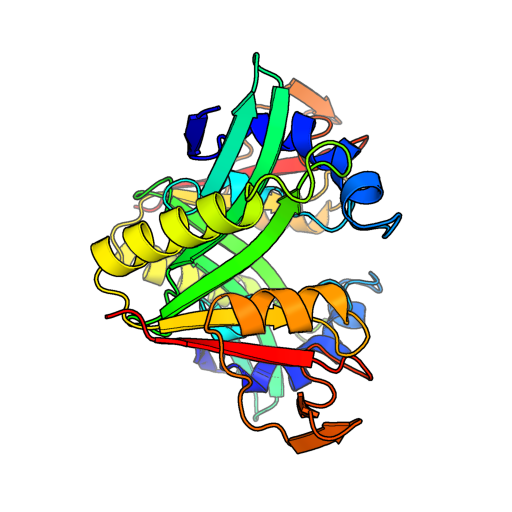.338 1 98.56 89 TYR A O 1
ATOM 744 N N . GLU A 1 90 ? 3.885 -20.172 -2.625 1 98.38 90 GLU A N 1
ATOM 745 C CA . GLU A 1 90 ? 3.98 -21.156 -1.552 1 98.38 90 GLU A CA 1
ATOM 746 C C . GLU A 1 90 ? 4.758 -20.609 -0.361 1 98.38 90 GLU A C 1
ATOM 748 O O . GLU A 1 90 ? 4.375 -20.812 0.791 1 98.38 90 GLU A O 1
ATOM 753 N N . ARG A 1 91 ? 5.848 -19.938 -0.667 1 98.69 91 ARG A N 1
ATOM 754 C CA . ARG A 1 91 ? 6.598 -19.297 0.404 1 98.69 91 ARG A CA 1
ATOM 755 C C . ARG A 1 91 ? 5.727 -18.297 1.152 1 98.69 91 ARG A C 1
ATOM 757 O O . ARG A 1 91 ? 5.766 -18.219 2.383 1 98.69 91 ARG A O 1
ATOM 764 N N . PHE A 1 92 ? 4.93 -17.562 0.41 1 98.88 92 PHE A N 1
ATOM 765 C CA . PHE A 1 92 ? 4.031 -16.594 1.032 1 98.88 92 PHE A CA 1
ATOM 766 C C . PHE A 1 92 ? 3.006 -17.297 1.911 1 98.88 92 PHE A C 1
ATOM 768 O O . PHE A 1 92 ? 2.762 -16.875 3.047 1 98.88 92 PHE A O 1
ATOM 775 N N . PHE A 1 93 ? 2.416 -18.359 1.404 1 98.81 93 PHE A N 1
ATOM 776 C CA . PHE A 1 93 ? 1.422 -19.109 2.164 1 98.81 93 PHE A CA 1
ATOM 777 C C . PHE A 1 93 ? 2.014 -19.625 3.475 1 98.81 93 PHE A C 1
ATOM 779 O O . PHE A 1 93 ? 1.396 -19.484 4.531 1 98.81 93 PHE A O 1
ATOM 786 N N . GLN A 1 94 ? 3.172 -20.156 3.387 1 98.75 94 GLN A N 1
ATOM 787 C CA . GLN A 1 94 ? 3.846 -20.672 4.574 1 98.75 94 GLN A CA 1
ATOM 788 C C . GLN A 1 94 ? 4.105 -19.562 5.586 1 98.75 94 GLN A C 1
ATOM 790 O O . GLN A 1 94 ? 3.859 -19.734 6.781 1 98.75 94 GLN A O 1
ATOM 795 N N . THR A 1 95 ? 4.566 -18.453 5.117 1 98.81 95 THR A N 1
ATOM 796 C CA . THR A 1 95 ? 4.867 -17.328 5.988 1 98.81 95 THR A CA 1
ATOM 797 C C . THR A 1 95 ? 3.594 -16.797 6.641 1 98.81 95 THR A C 1
ATOM 799 O O . THR A 1 95 ? 3.566 -16.547 7.848 1 98.81 95 THR A O 1
ATOM 802 N N . ALA A 1 96 ? 2.549 -16.641 5.828 1 98.81 96 ALA A N 1
ATOM 803 C CA . ALA A 1 96 ? 1.27 -16.172 6.352 1 98.81 96 ALA A CA 1
ATOM 804 C C . ALA A 1 96 ? 0.733 -17.109 7.422 1 98.81 96 ALA A C 1
ATOM 806 O O . ALA A 1 96 ? 0.296 -16.672 8.492 1 98.81 96 ALA A O 1
ATOM 807 N N . ALA A 1 97 ? 0.831 -18.375 7.121 1 98.75 97 ALA A N 1
ATOM 808 C CA . ALA A 1 97 ? 0.385 -19.375 8.086 1 98.75 97 ALA A CA 1
ATOM 809 C C . ALA A 1 97 ? 1.207 -19.297 9.375 1 98.75 97 ALA A C 1
ATOM 811 O O . ALA A 1 97 ? 0.667 -19.438 10.469 1 98.75 97 ALA A O 1
ATOM 812 N N . GLY A 1 98 ? 2.486 -19.078 9.242 1 98.56 98 GLY A N 1
ATOM 813 C CA . GLY A 1 98 ? 3.377 -18.938 10.383 1 98.56 98 GLY A CA 1
ATOM 814 C C . GLY A 1 98 ? 3.051 -17.734 11.25 1 98.56 98 GLY A C 1
ATOM 815 O O . GLY A 1 98 ? 3.453 -17.688 12.414 1 98.56 98 GLY A O 1
ATOM 816 N N . HIS A 1 99 ? 2.338 -16.812 10.695 1 98.31 99 HIS A N 1
ATOM 817 C CA . HIS A 1 99 ? 1.867 -15.656 11.438 1 98.31 99 HIS A CA 1
ATOM 818 C C . HIS A 1 99 ? 0.402 -15.812 11.836 1 98.31 99 HIS A C 1
ATOM 820 O O . HIS A 1 99 ? -0.301 -14.812 12.031 1 98.31 99 HIS A O 1
ATOM 826 N N . ASP A 1 100 ? -0.082 -17 11.734 1 98.25 100 ASP A N 1
ATOM 827 C CA . ASP A 1 100 ? -1.407 -17.391 12.203 1 98.25 100 ASP A CA 1
ATOM 828 C C . ASP A 1 100 ? -2.502 -16.812 11.312 1 98.25 100 ASP A C 1
ATOM 830 O O . ASP A 1 100 ? -3.574 -16.438 11.797 1 98.25 100 ASP A O 1
ATOM 834 N N . ARG A 1 101 ? -2.18 -16.562 10.094 1 98.75 101 ARG A N 1
ATOM 835 C CA . ARG A 1 101 ? -3.227 -16.219 9.133 1 98.75 101 ARG A CA 1
ATOM 836 C C . ARG A 1 101 ? -3.84 -17.484 8.531 1 98.75 101 ARG A C 1
ATOM 838 O O . ARG A 1 101 ? -3.131 -18.453 8.25 1 98.75 101 ARG A O 1
ATOM 845 N N . SER A 1 102 ? -5.148 -17.391 8.312 1 98.81 102 SER A N 1
ATOM 846 C CA . SER A 1 102 ? -5.836 -18.562 7.789 1 98.81 102 SER A CA 1
ATOM 847 C C . SER A 1 102 ? -6.367 -18.312 6.383 1 98.81 102 SER A C 1
ATOM 849 O O . SER A 1 102 ? -6.867 -19.234 5.723 1 98.81 102 SER A O 1
ATOM 851 N N . MET A 1 103 ? -6.289 -17.047 5.875 1 98.81 103 MET A N 1
ATOM 852 C CA . MET A 1 103 ? -6.824 -16.672 4.566 1 98.81 103 MET A CA 1
ATOM 853 C C . MET A 1 103 ? -5.852 -15.766 3.824 1 98.81 103 MET A C 1
ATOM 855 O O . MET A 1 103 ? -5.273 -14.852 4.414 1 98.81 103 MET A O 1
ATOM 859 N N . VAL A 1 104 ? -5.652 -16.062 2.6 1 98.94 104 VAL A N 1
ATOM 860 C CA . VAL A 1 104 ? -4.895 -15.172 1.727 1 98.94 104 VAL A CA 1
ATOM 861 C C . VAL A 1 104 ? -5.816 -14.602 0.648 1 98.94 104 VAL A C 1
ATOM 863 O O . VAL A 1 104 ? -6.609 -15.328 0.05 1 98.94 104 VAL A O 1
ATOM 866 N N . ARG A 1 105 ? -5.754 -13.289 0.454 1 98.81 105 ARG A N 1
ATOM 867 C CA . ARG A 1 105 ? -6.578 -12.609 -0.541 1 98.81 105 ARG A CA 1
ATOM 868 C C . ARG A 1 105 ? -5.711 -11.961 -1.618 1 98.81 105 ARG A C 1
ATOM 870 O O . ARG A 1 105 ? -4.531 -11.688 -1.393 1 98.81 105 ARG A O 1
ATOM 877 N N . ALA A 1 106 ? -6.254 -11.781 -2.764 1 98.62 106 ALA A N 1
ATOM 878 C CA . ALA A 1 106 ? -5.68 -11.062 -3.9 1 98.62 106 ALA A CA 1
ATOM 879 C C . ALA A 1 106 ? -6.777 -10.531 -4.82 1 98.62 106 ALA A C 1
ATOM 881 O O . ALA A 1 106 ? -7.945 -10.891 -4.676 1 98.62 106 ALA A O 1
ATOM 882 N N . VAL A 1 107 ? -6.387 -9.648 -5.695 1 97.94 107 VAL A N 1
ATOM 883 C CA . VAL A 1 107 ? -7.336 -9.031 -6.613 1 97.94 107 VAL A CA 1
ATOM 884 C C . VAL A 1 107 ? -6.715 -8.922 -8.008 1 97.94 107 VAL A C 1
ATOM 886 O O . VAL A 1 107 ? -5.496 -8.773 -8.141 1 97.94 107 VAL A O 1
ATOM 889 N N . THR A 1 108 ? -7.508 -9.094 -9.023 1 96.75 108 THR A N 1
ATOM 890 C CA . THR A 1 108 ? -7.035 -8.844 -10.375 1 96.75 108 THR A CA 1
ATOM 891 C C . THR A 1 108 ? -8.148 -8.242 -11.234 1 96.75 108 THR A C 1
ATOM 893 O O . THR A 1 108 ? -9.305 -8.195 -10.812 1 96.75 108 THR A O 1
ATOM 896 N N . SER A 1 109 ? -7.75 -7.703 -12.352 1 95 109 SER A N 1
ATOM 897 C CA . SER A 1 109 ? -8.719 -7.219 -13.328 1 95 109 SER A CA 1
ATOM 898 C C . SER A 1 109 ? -9.406 -8.375 -14.039 1 95 109 SER A C 1
ATOM 900 O O . SER A 1 109 ? -8.781 -9.398 -14.336 1 95 109 SER A O 1
ATOM 902 N N . PRO A 1 110 ? -10.695 -8.164 -14.422 1 96.31 110 PRO A N 1
ATOM 903 C CA . PRO A 1 110 ? -11.406 -9.219 -15.148 1 96.31 110 PRO A CA 1
ATOM 904 C C . PRO A 1 110 ? -10.773 -9.531 -16.5 1 96.31 110 PRO A C 1
ATOM 906 O O . PRO A 1 110 ? -10.977 -10.617 -17.047 1 96.31 110 PRO A O 1
ATOM 909 N N . ILE A 1 111 ? -10.031 -8.609 -17.078 1 93.62 111 ILE A N 1
ATOM 910 C CA . ILE A 1 111 ? -9.445 -8.812 -18.406 1 93.62 111 ILE A CA 1
ATOM 911 C C . ILE A 1 111 ? -8.156 -9.625 -18.281 1 93.62 111 ILE A C 1
ATOM 913 O O . ILE A 1 111 ? -7.605 -10.078 -19.281 1 93.62 111 ILE A O 1
ATOM 917 N N . ASN A 1 112 ? -7.629 -9.781 -17.094 1 93.69 112 ASN A N 1
ATOM 918 C CA . ASN A 1 112 ? -6.387 -10.508 -16.859 1 93.69 112 ASN A CA 1
ATOM 919 C C . ASN A 1 112 ? -6.629 -12.016 -16.766 1 93.69 112 ASN A C 1
ATOM 921 O O . ASN A 1 112 ? -6.492 -12.602 -15.703 1 93.69 112 ASN A O 1
ATOM 925 N N . LYS A 1 113 ? -6.797 -12.648 -17.891 1 94.56 113 LYS A N 1
ATOM 926 C CA . LYS A 1 113 ? -7.172 -14.055 -17.953 1 94.56 113 LYS A CA 1
ATOM 927 C C . LYS A 1 113 ? -6.047 -14.945 -17.438 1 94.56 113 LYS A C 1
ATOM 929 O O . LYS A 1 113 ? -6.301 -15.992 -16.828 1 94.56 113 LYS A O 1
ATOM 934 N N . THR A 1 114 ? -4.879 -14.516 -17.672 1 92.44 114 THR A N 1
ATOM 935 C CA . THR A 1 114 ? -3.723 -15.273 -17.219 1 92.44 114 THR A CA 1
ATOM 936 C C . THR A 1 114 ? -3.668 -15.312 -15.688 1 92.44 114 THR A C 1
ATOM 938 O O . THR A 1 114 ? -3.467 -16.375 -15.094 1 92.44 114 THR A O 1
ATOM 941 N N . SER A 1 115 ? -3.906 -14.18 -15.086 1 94.75 115 SER A N 1
ATOM 942 C CA . SER A 1 115 ? -3.92 -14.102 -13.625 1 94.75 115 SER A CA 1
ATOM 943 C C . SER A 1 115 ? -5.051 -14.938 -13.039 1 94.75 115 SER A C 1
ATOM 945 O O . SER A 1 115 ? -4.855 -15.648 -12.047 1 94.75 115 SER A O 1
ATOM 947 N N . ILE A 1 116 ? -6.188 -14.891 -13.648 1 97.12 116 ILE A N 1
ATOM 948 C CA . ILE A 1 116 ? -7.355 -15.633 -13.188 1 97.12 116 ILE A CA 1
ATOM 949 C C . ILE A 1 116 ? -7.059 -17.125 -13.211 1 97.12 116 ILE A C 1
ATOM 951 O O . ILE A 1 116 ? -7.254 -17.828 -12.211 1 97.12 116 ILE A O 1
ATOM 955 N N . ALA A 1 117 ? -6.57 -17.609 -14.32 1 96 117 ALA A N 1
ATOM 956 C CA . ALA A 1 117 ? -6.234 -19.016 -14.477 1 96 117 ALA A CA 1
ATOM 957 C C . ALA A 1 117 ? -5.16 -19.438 -13.477 1 96 117 ALA A C 1
ATOM 959 O O . ALA A 1 117 ? -5.242 -20.5 -12.875 1 96 117 ALA A O 1
ATOM 960 N N . TYR A 1 118 ? -4.191 -18.594 -13.367 1 95.56 118 TYR A N 1
ATOM 961 C CA . TYR A 1 118 ? -3.07 -18.875 -12.477 1 95.56 118 TYR A CA 1
ATOM 962 C C . TYR A 1 118 ? -3.543 -19.031 -11.039 1 95.56 118 TYR A C 1
ATOM 964 O O . TYR A 1 118 ? -3.217 -20.016 -10.375 1 95.56 118 TYR A O 1
ATOM 972 N N . HIS A 1 119 ? -4.305 -18.109 -10.508 1 97.88 119 HIS A N 1
ATOM 973 C CA . HIS A 1 119 ? -4.797 -18.141 -9.141 1 97.88 119 HIS A CA 1
ATOM 974 C C . HIS A 1 119 ? -5.715 -19.328 -8.914 1 97.88 119 HIS A C 1
ATOM 976 O O . HIS A 1 119 ? -5.645 -19.984 -7.867 1 97.88 119 HIS A O 1
ATOM 982 N N . THR A 1 120 ? -6.523 -19.562 -9.883 1 96.75 120 THR A N 1
ATOM 983 C CA . THR A 1 120 ? -7.406 -20.719 -9.773 1 96.75 120 THR A CA 1
ATOM 984 C C . THR A 1 120 ? -6.602 -22.016 -9.633 1 96.75 120 THR A C 1
ATOM 986 O O . THR A 1 120 ? -6.895 -22.844 -8.773 1 96.75 120 THR A O 1
ATOM 989 N N . ARG A 1 121 ? -5.586 -22.156 -10.391 1 96.06 121 ARG A N 1
ATOM 990 C CA . ARG A 1 121 ? -4.727 -23.344 -10.344 1 96.06 121 ARG A CA 1
ATOM 991 C C . ARG A 1 121 ? -4.031 -23.469 -8.992 1 96.06 121 ARG A C 1
ATOM 993 O O . ARG A 1 121 ? -3.797 -24.578 -8.508 1 96.06 121 ARG A O 1
ATOM 1000 N N . LEU A 1 122 ? -3.738 -22.391 -8.359 1 96.81 122 LEU A N 1
ATOM 1001 C CA . LEU A 1 122 ? -3.039 -22.359 -7.078 1 96.81 122 LEU A CA 1
ATOM 1002 C C . LEU A 1 122 ? -4 -22.641 -5.926 1 96.81 122 LEU A C 1
ATOM 1004 O O . LEU A 1 122 ? -3.584 -22.703 -4.766 1 96.81 122 LEU A O 1
ATOM 1008 N N . GLY A 1 123 ? -5.277 -22.703 -6.203 1 97.5 123 GLY A N 1
ATOM 1009 C CA . GLY A 1 123 ? -6.238 -23.078 -5.18 1 97.5 123 GLY A CA 1
ATOM 1010 C C . GLY A 1 123 ? -7.023 -21.906 -4.641 1 97.5 123 GLY A C 1
ATOM 1011 O O . GLY A 1 123 ? -7.711 -22.016 -3.621 1 97.5 123 GLY A O 1
ATOM 1012 N N . PHE A 1 124 ? -6.934 -20.781 -5.34 1 98.69 124 PHE A N 1
ATOM 1013 C CA . PHE A 1 124 ? -7.77 -19.656 -4.957 1 98.69 124 PHE A CA 1
ATOM 1014 C C . PHE A 1 124 ? -9.203 -19.859 -5.441 1 98.69 124 PHE A C 1
ATOM 1016 O O . PHE A 1 124 ? -9.43 -20.438 -6.508 1 98.69 124 PHE A O 1
ATOM 1023 N N . GLU A 1 125 ? -10.102 -19.312 -4.652 1 98.5 125 GLU A N 1
ATOM 1024 C CA . GLU A 1 125 ? -11.5 -19.188 -5.055 1 98.5 125 GLU A CA 1
ATOM 1025 C C . GLU A 1 125 ? -11.859 -17.75 -5.383 1 98.5 125 GLU A C 1
ATOM 1027 O O . GLU A 1 125 ? -11.281 -16.812 -4.82 1 98.5 125 GLU A O 1
ATOM 1032 N N . ILE A 1 126 ? -12.789 -17.641 -6.281 1 98.38 126 ILE A N 1
ATOM 1033 C CA . ILE A 1 126 ? -13.297 -16.328 -6.629 1 98.38 126 ILE A CA 1
ATOM 1034 C C . ILE A 1 126 ? -14.5 -15.984 -5.742 1 98.38 126 ILE A C 1
ATOM 1036 O O . ILE A 1 126 ? -15.438 -16.781 -5.629 1 98.38 126 ILE A O 1
ATOM 1040 N N . GLU A 1 127 ? -14.383 -14.875 -5.113 1 98.31 127 GLU A N 1
ATOM 1041 C CA . GLU A 1 127 ? -15.469 -14.453 -4.23 1 98.31 127 GLU A CA 1
ATOM 1042 C C . GLU A 1 127 ? -16.688 -14.008 -5.027 1 98.31 127 GLU A C 1
ATOM 1044 O O . GLU A 1 127 ? -16.562 -13.414 -6.098 1 98.31 127 GLU A O 1
ATOM 1049 N N . LYS A 1 128 ? -17.844 -14.227 -4.383 1 98 128 LYS A N 1
ATOM 1050 C CA . LYS A 1 128 ? -19.094 -13.805 -5.008 1 98 128 LYS A CA 1
ATOM 1051 C C . LYS A 1 128 ? -19.109 -12.289 -5.23 1 98 128 LYS A C 1
ATOM 1053 O O . LYS A 1 128 ? -18.781 -11.523 -4.324 1 98 128 LYS A O 1
ATOM 1058 N N . GLY A 1 129 ? -19.422 -11.938 -6.48 1 97.69 129 GLY A N 1
ATOM 1059 C CA . GLY A 1 129 ? -19.484 -10.531 -6.84 1 97.69 129 GLY A CA 1
ATOM 1060 C C . GLY A 1 129 ? -20.906 -10.023 -7.02 1 97.69 129 GLY A C 1
ATOM 1061 O O . GLY A 1 129 ? -21.859 -10.664 -6.582 1 97.69 129 GLY A O 1
ATOM 1062 N N . ASP A 1 130 ? -21.016 -8.797 -7.465 1 97.75 130 ASP A N 1
ATOM 1063 C CA . ASP A 1 130 ? -22.344 -8.195 -7.664 1 97.75 130 ASP A CA 1
ATOM 1064 C C . ASP A 1 130 ? -22.812 -8.375 -9.102 1 97.75 130 ASP A C 1
ATOM 1066 O O . ASP A 1 130 ? -23.953 -8.023 -9.438 1 97.75 130 ASP A O 1
ATOM 1070 N N . LYS A 1 131 ? -21.938 -8.883 -9.938 1 96.06 131 LYS A N 1
ATOM 1071 C CA . LYS A 1 131 ? -22.266 -9.211 -11.328 1 96.06 131 LYS A CA 1
ATOM 1072 C C . LYS A 1 131 ? -21.375 -10.336 -11.852 1 96.06 131 LYS A C 1
ATOM 1074 O O . LYS A 1 131 ? -20.375 -10.688 -11.227 1 96.06 131 LYS A O 1
ATOM 1079 N N . GLN A 1 132 ? -21.797 -10.93 -12.984 1 96.25 132 GLN A N 1
ATOM 1080 C CA . GLN A 1 132 ? -21 -11.977 -13.602 1 96.25 132 GLN A CA 1
ATOM 1081 C C . GLN A 1 132 ? -20.672 -11.633 -15.055 1 96.25 132 GLN A C 1
ATOM 1083 O O . GLN A 1 132 ? -21.5 -11.094 -15.773 1 96.25 132 GLN A O 1
ATOM 1088 N N . VAL A 1 133 ? -19.484 -11.883 -15.383 1 91.81 133 VAL A N 1
ATOM 1089 C CA . VAL A 1 133 ? -19.016 -11.828 -16.766 1 91.81 133 VAL A CA 1
ATOM 1090 C C . VAL A 1 133 ? -18.406 -13.172 -17.156 1 91.81 133 VAL A C 1
ATOM 1092 O O . VAL A 1 133 ? -17.484 -13.656 -16.5 1 91.81 133 VAL A O 1
ATOM 1095 N N . GLU A 1 134 ? -18.922 -13.781 -18.25 1 93 134 GLU A N 1
ATOM 1096 C CA . GLU A 1 134 ? -18.484 -15.109 -18.672 1 93 134 GLU A CA 1
ATOM 1097 C C . GLU A 1 134 ? -18.484 -16.094 -17.5 1 93 134 GLU A C 1
ATOM 1099 O O . GLU A 1 134 ? -17.516 -16.797 -17.281 1 93 134 GLU A O 1
ATOM 1104 N N . HIS A 1 135 ? -19.469 -15.938 -16.625 1 93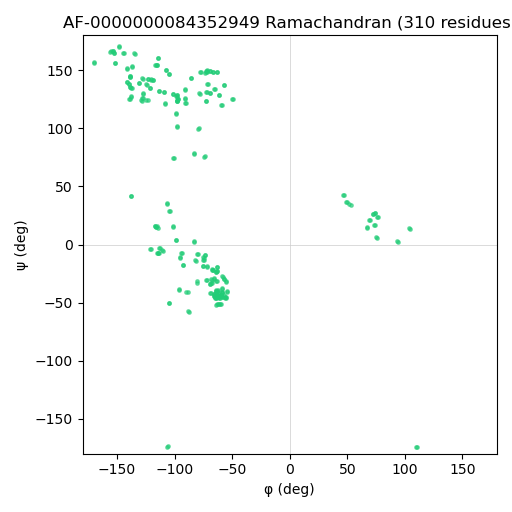.5 135 HIS A N 1
ATOM 1105 C CA . HIS A 1 135 ? -19.734 -16.844 -15.516 1 93.5 135 HIS A CA 1
ATOM 1106 C C . HIS A 1 135 ? -18.703 -16.672 -14.406 1 93.5 135 HIS A C 1
ATOM 1108 O O . HIS A 1 135 ? -18.516 -17.578 -13.594 1 93.5 135 HIS A O 1
ATOM 1114 N N . ILE A 1 136 ? -18.047 -15.641 -14.461 1 96.62 136 ILE A N 1
ATOM 1115 C CA . ILE A 1 136 ? -17.094 -15.32 -13.414 1 96.62 136 ILE A CA 1
ATOM 1116 C C . ILE A 1 136 ? -17.594 -14.148 -12.578 1 96.62 136 ILE A C 1
ATOM 1118 O O . ILE A 1 136 ? -18.016 -13.125 -13.125 1 96.62 136 ILE A O 1
ATOM 1122 N N . ASP A 1 137 ? -17.562 -14.297 -11.242 1 98 137 ASP A N 1
ATOM 1123 C CA . ASP A 1 137 ? -18.031 -13.258 -10.328 1 98 137 ASP A CA 1
ATOM 1124 C C . ASP A 1 137 ? -17.094 -12.055 -10.344 1 98 137 ASP A C 1
ATOM 1126 O O . ASP A 1 137 ? -15.875 -12.211 -10.203 1 98 137 ASP A O 1
ATOM 1130 N N . ILE A 1 138 ? -17.703 -10.922 -10.5 1 97.81 138 ILE A N 1
ATOM 1131 C CA . ILE A 1 138 ? -16.953 -9.664 -10.562 1 97.81 138 ILE A CA 1
ATOM 1132 C C . ILE A 1 138 ? -17.547 -8.672 -9.555 1 97.81 138 ILE A C 1
ATOM 1134 O O . ILE A 1 138 ? -18.734 -8.734 -9.234 1 97.81 138 ILE A O 1
ATOM 1138 N N . HIS A 1 139 ? -16.703 -7.887 -8.945 1 98.06 139 HIS A N 1
ATOM 1139 C CA . HIS A 1 139 ? -17.125 -6.75 -8.133 1 98.06 139 HIS A CA 1
ATOM 1140 C C . HIS A 1 139 ? -17.031 -5.449 -8.922 1 98.06 139 HIS A C 1
ATOM 1142 O O . HIS A 1 139 ? -15.938 -4.973 -9.227 1 98.06 139 HIS A O 1
ATOM 1148 N N . SER A 1 140 ? -18.203 -4.852 -9.211 1 96.94 140 SER A N 1
ATOM 1149 C CA . SER A 1 140 ? -18.266 -3.668 -10.062 1 96.94 140 SER A CA 1
ATOM 1150 C C . SER A 1 140 ? -17.703 -2.441 -9.352 1 96.94 140 SER A C 1
ATOM 1152 O O . SER A 1 140 ? -17.953 -2.232 -8.164 1 96.94 140 SER A O 1
ATOM 1154 N N . ASN A 1 141 ? -16.953 -1.647 -10.039 1 94.19 141 ASN A N 1
ATOM 1155 C CA . ASN A 1 141 ? -16.422 -0.382 -9.555 1 94.19 141 ASN A CA 1
ATOM 1156 C C . ASN A 1 141 ? -15.688 -0.555 -8.227 1 94.19 141 ASN A C 1
ATOM 1158 O O . ASN A 1 141 ? -15.758 0.319 -7.359 1 94.19 141 ASN A O 1
ATOM 1162 N N . TYR A 1 142 ? -15.047 -1.728 -8.086 1 95.62 142 TYR A N 1
ATOM 1163 C CA . TYR A 1 142 ? -14.414 -2.057 -6.816 1 95.62 142 TYR A CA 1
ATOM 1164 C C . TYR A 1 142 ? -13.336 -1.04 -6.461 1 95.62 142 TYR A C 1
ATOM 1166 O O . TYR A 1 142 ? -13.242 -0.6 -5.312 1 95.62 142 TYR A O 1
ATOM 1174 N N . GLU A 1 143 ? -12.523 -0.709 -7.375 1 93.12 143 GLU A N 1
ATOM 1175 C CA . GLU A 1 143 ? -11.461 0.263 -7.152 1 93.12 143 GLU A CA 1
ATOM 1176 C C . GLU A 1 143 ? -11.773 1.59 -7.84 1 93.12 143 GLU A C 1
ATOM 1178 O O . GLU A 1 143 ? -10.875 2.24 -8.383 1 93.12 143 GLU A O 1
ATOM 1183 N N . GLY A 1 144 ? -13 2.002 -7.895 1 88.94 144 GLY A N 1
ATOM 1184 C CA . GLY A 1 144 ? -13.422 3.242 -8.523 1 88.94 144 GLY A CA 1
ATOM 1185 C C . GLY A 1 144 ? -14.211 3.023 -9.805 1 88.94 144 GLY A C 1
ATOM 1186 O O . GLY A 1 144 ? -14.484 1.882 -10.18 1 88.94 144 GLY A O 1
ATOM 1187 N N . ASN A 1 145 ? -14.508 4.125 -10.453 1 85.62 145 ASN A N 1
ATOM 1188 C CA . ASN A 1 145 ? -15.406 4.109 -11.609 1 85.62 145 ASN A CA 1
ATOM 1189 C C . ASN A 1 145 ? -14.867 3.205 -12.719 1 85.62 145 ASN A C 1
ATOM 1191 O O . ASN A 1 145 ? -13.75 3.4 -13.195 1 85.62 145 ASN A O 1
ATOM 1195 N N . LYS A 1 146 ? -15.609 2.184 -13.109 1 89.31 146 LYS A N 1
ATOM 1196 C CA . LYS A 1 146 ? -15.352 1.248 -14.195 1 89.31 146 LYS A CA 1
ATOM 1197 C C . LYS A 1 146 ?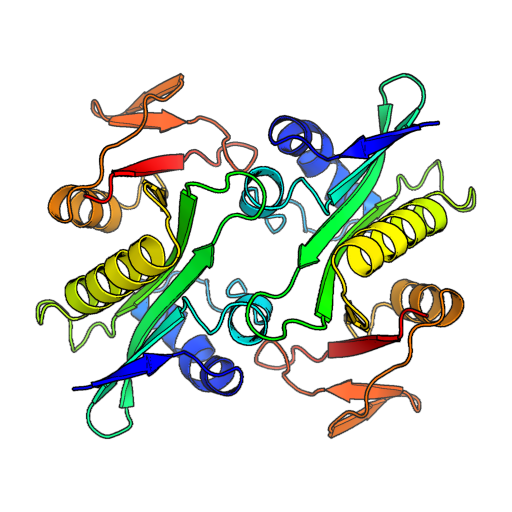 -14.141 0.376 -13.898 1 89.31 146 LYS A C 1
ATOM 1199 O O . LYS A 1 146 ? -13.516 -0.167 -14.812 1 89.31 146 LYS A O 1
ATOM 1204 N N . GLN A 1 147 ? -13.727 0.381 -12.641 1 93.5 147 GLN A N 1
ATOM 1205 C CA . GLN A 1 147 ? -12.609 -0.473 -12.242 1 93.5 147 GLN A CA 1
ATOM 1206 C C . GLN A 1 147 ? -13.109 -1.725 -11.523 1 93.5 147 GLN A C 1
ATOM 1208 O O . GLN A 1 147 ? -12.953 -1.849 -10.305 1 93.5 147 GLN A O 1
ATOM 1213 N N . ASP A 1 148 ? -13.633 -2.578 -12.398 1 96.5 148 ASP A N 1
ATOM 1214 C CA . ASP A 1 148 ? -14.102 -3.873 -11.922 1 96.5 148 ASP A CA 1
ATOM 1215 C C . ASP A 1 148 ? -12.938 -4.758 -11.484 1 96.5 148 ASP A C 1
ATOM 1217 O O . ASP A 1 148 ? -11.836 -4.648 -12.023 1 96.5 148 ASP A O 1
ATOM 1221 N N . ARG A 1 149 ? -13.273 -5.605 -10.484 1 97.5 149 ARG A N 1
ATOM 1222 C CA . ARG A 1 149 ? -12.219 -6.496 -10.016 1 97.5 149 ARG A CA 1
ATOM 1223 C C . ARG A 1 149 ? -12.766 -7.879 -9.695 1 97.5 149 ARG A C 1
ATOM 1225 O O . ARG A 1 149 ? -13.961 -8.031 -9.414 1 97.5 149 ARG A O 1
ATOM 1232 N N . ILE A 1 150 ? -11.93 -8.844 -9.836 1 98.44 150 ILE A N 1
ATOM 1233 C CA . ILE A 1 150 ? -12.133 -10.195 -9.312 1 98.44 150 ILE A CA 1
ATOM 1234 C C . ILE A 1 150 ? -11.391 -10.352 -7.988 1 98.44 150 ILE A C 1
ATOM 1236 O O . ILE A 1 150 ? -10.195 -10.055 -7.898 1 98.44 150 ILE A O 1
ATOM 1240 N N . LEU A 1 151 ? -12.102 -10.711 -7 1 98.69 151 LEU A N 1
ATOM 1241 C CA . LEU A 1 151 ? -11.508 -10.914 -5.68 1 98.69 151 LEU A CA 1
ATOM 1242 C C . LEU A 1 151 ? -11.242 -12.398 -5.434 1 98.69 151 LEU A C 1
ATOM 1244 O O . LEU A 1 151 ? -12.141 -13.227 -5.566 1 98.69 151 LEU A O 1
ATOM 1248 N N . PHE A 1 152 ? -9.992 -12.727 -5.055 1 98.75 152 PHE A N 1
ATOM 1249 C CA . PHE A 1 152 ? -9.562 -14.086 -4.766 1 98.75 152 PHE A CA 1
ATOM 1250 C C . PHE A 1 152 ? -9.414 -14.305 -3.266 1 98.75 152 PHE A C 1
ATOM 1252 O O . PHE A 1 152 ? -9 -13.398 -2.537 1 98.75 152 PHE A O 1
ATOM 1259 N N . CYS A 1 153 ? -9.695 -15.484 -2.855 1 98.69 153 CYS A N 1
ATOM 1260 C CA . CYS A 1 153 ? -9.375 -15.906 -1.496 1 98.69 153 CYS A CA 1
ATOM 1261 C C . CYS A 1 153 ? -8.898 -17.359 -1.473 1 98.69 153 CYS A C 1
ATOM 1263 O O . CYS A 1 153 ? -9.383 -18.188 -2.246 1 98.69 153 CYS A O 1
ATOM 1265 N N . LYS A 1 154 ? -7.961 -17.641 -0.724 1 98.75 154 LYS A N 1
ATOM 1266 C CA . LYS A 1 154 ? -7.465 -19 -0.486 1 98.75 154 LYS A CA 1
ATOM 1267 C C . LYS A 1 154 ? -7.367 -19.297 1.009 1 98.75 154 LYS A C 1
ATOM 1269 O O . LYS A 1 154 ? -6.734 -18.547 1.753 1 98.75 154 LYS A O 1
ATOM 1274 N N . ARG A 1 155 ? -7.996 -20.328 1.474 1 98.56 155 ARG A N 1
ATOM 1275 C CA . ARG A 1 155 ? -7.879 -20.766 2.859 1 98.56 155 ARG A CA 1
ATOM 1276 C C . ARG A 1 155 ? -6.574 -21.531 3.08 1 98.56 155 ARG A C 1
ATOM 1278 O O . ARG A 1 155 ? -6.215 -22.406 2.281 1 98.56 155 ARG A O 1
ATOM 1285 N N . LEU A 1 156 ? -5.906 -21.094 4.109 1 97.31 156 LEU A N 1
ATOM 1286 C CA . LEU A 1 156 ? -4.68 -21.781 4.473 1 97.31 156 LEU A CA 1
ATOM 1287 C C . LEU A 1 156 ? -4.961 -22.906 5.477 1 97.31 156 LEU A C 1
ATOM 1289 O O . LEU A 1 156 ? -5.863 -22.781 6.309 1 97.31 156 LEU A O 1
ATOM 1293 N N . HIS A 1 157 ? -4.48 -24.156 5.383 1 80.94 157 HIS A N 1
ATOM 1294 C CA . HIS A 1 157 ? -4.66 -25.297 6.262 1 80.94 157 HIS A CA 1
ATOM 1295 C C . HIS A 1 157 ? -3.49 -25.453 7.227 1 80.94 157 HIS A C 1
ATOM 1297 O O . HIS A 1 157 ? -2.363 -25.062 6.906 1 80.94 157 HIS A O 1
ATOM 1303 N N . MET B 1 1 ? -17.953 17.797 14.742 1 89.06 1 MET B N 1
ATOM 1304 C CA . MET B 1 1 ? -16.844 17.125 14.055 1 89.06 1 MET B CA 1
ATOM 1305 C C . MET B 1 1 ? -16.375 15.914 14.852 1 89.06 1 MET B C 1
ATOM 1307 O O . MET B 1 1 ? -16.281 15.969 16.078 1 89.06 1 MET B O 1
ATOM 1311 N N . HIS B 1 2 ? -16.281 14.773 14.188 1 95.31 2 HIS B N 1
ATOM 1312 C CA . HIS B 1 2 ? -15.852 13.57 14.875 1 95.31 2 HIS B CA 1
ATOM 1313 C C . HIS B 1 2 ? -14.898 12.75 14.016 1 95.31 2 HIS B C 1
ATOM 1315 O O . HIS B 1 2 ? -15.008 12.742 12.789 1 95.31 2 HIS B O 1
ATOM 1321 N N . ILE B 1 3 ? -13.938 12.125 14.672 1 97.88 3 ILE B N 1
ATOM 1322 C CA . ILE B 1 3 ? -12.961 11.258 14.016 1 97.88 3 ILE B CA 1
ATOM 1323 C C . ILE B 1 3 ? -13.344 9.797 14.227 1 97.88 3 ILE B C 1
ATOM 1325 O O . ILE B 1 3 ? -13.703 9.398 15.336 1 97.88 3 ILE B O 1
ATOM 1329 N N . ARG B 1 4 ? -13.383 9.055 13.203 1 98.19 4 ARG B N 1
ATOM 1330 C CA . ARG B 1 4 ? -13.586 7.609 13.289 1 98.19 4 ARG B CA 1
ATOM 1331 C C . ARG B 1 4 ? -12.617 6.863 12.375 1 98.19 4 ARG B C 1
ATOM 1333 O O . ARG B 1 4 ? -11.992 7.469 11.5 1 98.19 4 ARG B O 1
ATOM 1340 N N . ASN B 1 5 ? -12.492 5.574 12.594 1 98.75 5 ASN B N 1
ATOM 1341 C CA . ASN B 1 5 ? -11.703 4.762 11.672 1 98.75 5 ASN B CA 1
ATOM 1342 C C . ASN B 1 5 ? -12.359 4.691 10.297 1 98.75 5 ASN B C 1
ATOM 1344 O O . ASN B 1 5 ? -13.586 4.77 10.18 1 98.75 5 ASN B O 1
ATOM 1348 N N . VAL B 1 6 ? -11.562 4.586 9.273 1 98.25 6 VAL B N 1
ATOM 1349 C CA . VAL B 1 6 ? -12.031 4.375 7.906 1 98.25 6 VAL B CA 1
ATOM 1350 C C . VAL B 1 6 ? -12.75 3.031 7.805 1 98.25 6 VAL B C 1
ATOM 1352 O O . VAL B 1 6 ? -12.461 2.109 8.57 1 98.25 6 VAL B O 1
ATOM 1355 N N . ARG B 1 7 ? -13.711 2.953 6.961 1 97.56 7 ARG B N 1
ATOM 1356 C CA . ARG B 1 7 ? -14.328 1.72 6.48 1 97.56 7 ARG B CA 1
ATOM 1357 C C . ARG B 1 7 ? -14.094 1.534 4.988 1 97.56 7 ARG B C 1
ATOM 1359 O O . ARG B 1 7 ? -13.844 2.504 4.27 1 97.56 7 ARG B O 1
ATOM 1366 N N . SER B 1 8 ? -14.125 0.246 4.57 1 97.5 8 SER B N 1
ATOM 1367 C CA . SER B 1 8 ? -13.906 -0.016 3.154 1 97.5 8 SER B CA 1
ATOM 1368 C C . SER B 1 8 ? -14.883 0.762 2.285 1 97.5 8 SER B C 1
ATOM 1370 O O . SER B 1 8 ? -14.539 1.21 1.191 1 97.5 8 SER B O 1
ATOM 1372 N N . SER B 1 9 ? -16.078 1.003 2.764 1 96.12 9 SER B N 1
ATOM 1373 C CA . SER B 1 9 ? -17.125 1.688 2.012 1 96.12 9 SER B CA 1
ATOM 1374 C C . SER B 1 9 ? -16.812 3.174 1.864 1 96.12 9 SER B C 1
ATOM 1376 O O . SER B 1 9 ? -17.406 3.855 1.027 1 96.12 9 SER B O 1
ATOM 1378 N N . ASP B 1 10 ? -15.961 3.74 2.66 1 97 10 ASP B N 1
ATOM 1379 C CA . ASP B 1 10 ? -15.602 5.152 2.564 1 97 10 ASP B CA 1
ATOM 1380 C C . ASP B 1 10 ? -14.836 5.438 1.276 1 97 10 ASP B C 1
ATOM 1382 O O . ASP B 1 10 ? -14.781 6.578 0.817 1 97 10 ASP B O 1
ATOM 1386 N N . PHE B 1 11 ? -14.227 4.352 0.708 1 96.56 11 PHE B N 1
ATOM 1387 C CA . PHE B 1 11 ? -13.422 4.508 -0.5 1 96.56 11 PHE B CA 1
ATOM 1388 C C . PHE B 1 11 ? -14.234 5.164 -1.609 1 96.56 11 PHE B C 1
ATOM 1390 O O . PHE B 1 11 ? -13.773 6.117 -2.242 1 96.56 11 PHE B O 1
ATOM 1397 N N . GLU B 1 12 ? -15.422 4.754 -1.829 1 93.88 12 GLU B N 1
ATOM 1398 C CA . GLU B 1 12 ? -16.266 5.25 -2.914 1 93.88 12 GLU B CA 1
ATOM 1399 C C . GLU B 1 12 ? -16.625 6.719 -2.701 1 93.88 12 GLU B C 1
ATOM 1401 O O . GLU B 1 12 ? -16.859 7.453 -3.664 1 93.88 12 GLU B O 1
ATOM 1406 N N . LYS B 1 13 ? -16.703 7.148 -1.437 1 94 13 LYS B N 1
ATOM 1407 C CA . LYS B 1 13 ? -17.031 8.531 -1.115 1 94 13 LYS B CA 1
ATOM 1408 C C . LYS B 1 13 ? -15.812 9.438 -1.255 1 94 13 LYS B C 1
ATOM 1410 O O . LYS B 1 13 ? -15.93 10.594 -1.669 1 94 13 LYS B O 1
ATOM 1415 N N . ILE B 1 14 ? -14.656 8.914 -0.975 1 95.12 14 ILE B N 1
ATOM 1416 C CA . ILE B 1 14 ? -13.438 9.711 -0.896 1 95.12 14 ILE B CA 1
ATOM 1417 C C . ILE B 1 14 ? -12.789 9.797 -2.273 1 95.12 14 ILE B C 1
ATOM 1419 O O . ILE B 1 14 ? -12.305 10.859 -2.676 1 95.12 14 ILE B O 1
ATOM 1423 N N . SER B 1 15 ? -12.805 8.656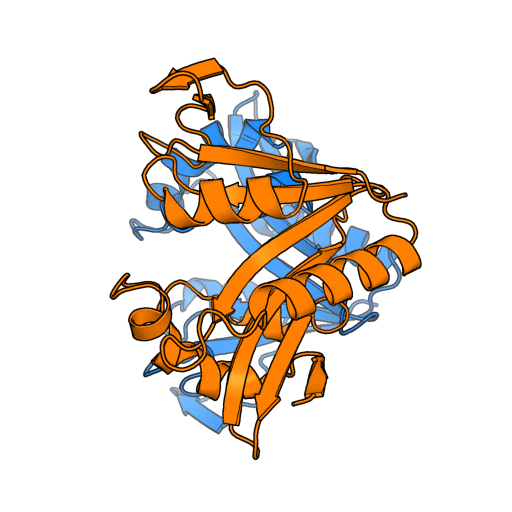 -2.99 1 93.62 15 SER B N 1
ATOM 1424 C CA . SER B 1 15 ? -12.055 8.539 -4.238 1 93.62 15 SER B CA 1
ATOM 1425 C C . SER B 1 15 ? -12.43 9.648 -5.215 1 93.62 15 SER B C 1
ATOM 1427 O O . SER B 1 15 ? -11.555 10.297 -5.793 1 93.62 15 SER B O 1
ATOM 1429 N N . PRO B 1 16 ? -13.742 10.062 -5.371 1 90.44 16 PRO B N 1
ATOM 1430 C CA . PRO B 1 16 ? -14.102 11.109 -6.336 1 90.44 16 PRO B CA 1
ATOM 1431 C C . PRO B 1 16 ? -13.703 12.508 -5.867 1 90.44 16 PRO B C 1
ATOM 1433 O O . PRO B 1 16 ? -13.711 13.453 -6.656 1 90.44 16 PRO B O 1
ATOM 1436 N N . LEU B 1 17 ? -13.336 12.688 -4.57 1 92.25 17 LEU B N 1
ATOM 1437 C CA . LEU B 1 17 ? -13.062 13.992 -3.99 1 92.25 17 LEU B CA 1
ATOM 1438 C C . LEU B 1 17 ? -11.578 14.328 -4.078 1 92.25 17 LEU B C 1
ATOM 1440 O O . LEU B 1 17 ? -11.188 15.484 -3.928 1 92.25 17 LEU B O 1
ATOM 1444 N N . ILE B 1 18 ? -10.797 13.344 -4.293 1 90.38 18 ILE B N 1
ATOM 1445 C CA . ILE B 1 18 ? -9.359 13.438 -4.047 1 90.38 18 ILE B CA 1
ATOM 1446 C C . ILE B 1 18 ? -8.734 14.438 -5.016 1 90.38 18 ILE B C 1
ATOM 1448 O O . ILE B 1 18 ? -7.891 15.242 -4.625 1 90.38 18 ILE B O 1
ATOM 1452 N N . ASN B 1 19 ? -9.148 14.383 -6.281 1 89.44 19 ASN B N 1
ATOM 1453 C CA . ASN B 1 19 ? -8.57 15.305 -7.254 1 89.44 19 ASN B CA 1
ATOM 1454 C C . ASN B 1 19 ? -8.789 16.766 -6.848 1 89.44 19 ASN B C 1
ATOM 1456 O O . ASN B 1 19 ? -7.863 17.562 -6.891 1 89.44 19 ASN B O 1
ATOM 1460 N N . ASN B 1 20 ? -9.945 16.984 -6.395 1 90.75 20 ASN B N 1
ATOM 1461 C CA . ASN B 1 20 ? -10.258 18.328 -5.93 1 90.75 20 ASN B CA 1
ATOM 1462 C C . ASN B 1 20 ? -9.492 18.672 -4.656 1 90.75 20 ASN B C 1
ATOM 1464 O O . ASN B 1 20 ? -8.93 19.766 -4.535 1 90.75 20 ASN B O 1
ATOM 1468 N N . TRP B 1 21 ? -9.375 17.797 -3.732 1 91.19 21 TRP B N 1
ATOM 1469 C CA . TRP B 1 21 ? -8.75 18.031 -2.436 1 91.19 21 TRP B CA 1
ATOM 1470 C C . TRP B 1 21 ? -7.25 18.25 -2.586 1 91.19 21 TRP B C 1
ATOM 1472 O O . TRP B 1 21 ? -6.648 19 -1.813 1 91.19 21 TRP B O 1
ATOM 1482 N N . TRP B 1 22 ? -6.66 17.656 -3.592 1 89.06 22 TRP B N 1
ATOM 1483 C CA . TRP B 1 22 ? -5.215 17.75 -3.771 1 89.06 22 TRP B CA 1
ATOM 1484 C C . TRP B 1 22 ? -4.875 18.703 -4.91 1 89.06 22 TRP B C 1
ATOM 1486 O O . TRP B 1 22 ? -3.855 18.531 -5.586 1 89.06 22 TRP B O 1
ATOM 1496 N N . GLY B 1 23 ? -5.727 19.672 -5.129 1 85.94 23 GLY B N 1
ATOM 1497 C CA . GLY B 1 23 ? -5.445 20.797 -6.004 1 85.94 23 GLY B CA 1
ATOM 1498 C C . GLY B 1 23 ? -5.488 20.438 -7.477 1 85.94 23 GLY B C 1
ATOM 1499 O O . GLY B 1 23 ? -4.688 20.938 -8.266 1 85.94 23 GLY B O 1
ATOM 1500 N N . GLY B 1 24 ? -6.27 19.422 -7.781 1 82.38 24 GLY B N 1
ATOM 1501 C CA . GLY B 1 24 ? -6.43 19.078 -9.188 1 82.38 24 GLY B CA 1
ATOM 1502 C C . GLY B 1 24 ? -5.461 18 -9.648 1 82.38 24 GLY B C 1
ATOM 1503 O O . GLY B 1 24 ? -5.402 17.688 -10.836 1 82.38 24 GLY B O 1
ATOM 1504 N N . ARG B 1 25 ? -4.605 17.469 -8.695 1 80.75 25 ARG B N 1
ATOM 1505 C CA . ARG B 1 25 ? -3.738 16.359 -9.062 1 80.75 25 ARG B CA 1
ATOM 1506 C C . ARG B 1 25 ? -4.555 15.109 -9.391 1 80.75 25 ARG B C 1
ATOM 1508 O O . ARG B 1 25 ? -5.602 14.867 -8.781 1 80.75 25 ARG B O 1
ATOM 1515 N N . ALA B 1 26 ? -4.207 14.414 -10.531 1 76.88 26 ALA B N 1
ATOM 1516 C CA . ALA B 1 26 ? -4.902 13.195 -10.953 1 76.88 26 ALA B CA 1
ATOM 1517 C C . ALA B 1 26 ? -4.516 12.008 -10.07 1 76.88 26 ALA B C 1
ATOM 1519 O O . ALA B 1 26 ? -3.725 11.156 -10.484 1 76.88 26 ALA B O 1
ATOM 1520 N N . MET B 1 27 ? -5.098 12.023 -8.844 1 77.12 27 MET B N 1
ATOM 1521 C CA . MET B 1 27 ? -4.684 11 -7.883 1 77.12 27 MET B CA 1
ATOM 1522 C C . MET B 1 27 ? -5.809 10.008 -7.629 1 77.12 27 MET B C 1
ATOM 1524 O O . MET B 1 27 ? -5.594 8.961 -7.004 1 77.12 27 MET B O 1
ATOM 1528 N N . GLU B 1 28 ? -6.91 10.266 -8.195 1 74.38 28 GLU B N 1
ATOM 1529 C CA . GLU B 1 28 ? -8.062 9.406 -7.926 1 74.38 28 GLU B CA 1
ATOM 1530 C C . GLU B 1 28 ? -7.77 7.965 -8.312 1 74.38 28 GLU B C 1
ATOM 1532 O O . GLU B 1 28 ? -8.102 7.035 -7.574 1 74.38 28 GLU B O 1
ATOM 1537 N N . ASP B 1 29 ? -7.062 7.844 -9.406 1 73.81 29 ASP B N 1
ATOM 1538 C CA . ASP B 1 29 ? -6.805 6.508 -9.93 1 73.81 29 ASP B CA 1
ATOM 1539 C C . ASP B 1 29 ? -5.617 5.855 -9.227 1 73.81 29 ASP B C 1
ATOM 1541 O O . ASP B 1 29 ? -5.312 4.688 -9.469 1 73.81 29 ASP B O 1
ATOM 1545 N N . LYS B 1 30 ? -5.078 6.605 -8.234 1 76.5 30 LYS B N 1
ATOM 1546 C CA . LYS B 1 30 ? -3.857 6.105 -7.598 1 76.5 30 LYS B CA 1
ATOM 1547 C C . LYS B 1 30 ? -4.102 5.762 -6.133 1 76.5 30 LYS B C 1
ATOM 1549 O O . LYS B 1 30 ? -3.229 5.191 -5.473 1 76.5 30 LYS B O 1
ATOM 1554 N N . LEU B 1 31 ? -5.312 6.141 -5.727 1 87.31 31 LEU B N 1
ATOM 1555 C CA . LEU B 1 31 ? -5.656 5.781 -4.355 1 87.31 31 LEU B CA 1
ATOM 1556 C C . LEU B 1 31 ? -6.07 4.316 -4.262 1 87.31 31 LEU B C 1
ATOM 1558 O O . LEU B 1 31 ? -7.207 3.967 -4.594 1 87.31 31 LEU B O 1
ATOM 1562 N N . PRO B 1 32 ? -5.16 3.461 -3.828 1 92.19 32 PRO B N 1
ATOM 1563 C CA . PRO B 1 32 ? -5.492 2.035 -3.816 1 92.19 32 PRO B CA 1
ATOM 1564 C C . PRO B 1 32 ? -6.488 1.67 -2.721 1 92.19 32 PRO B C 1
ATOM 1566 O O . PRO B 1 32 ? -6.258 1.971 -1.546 1 92.19 32 PRO B O 1
ATOM 1569 N N . LYS B 1 33 ? -7.504 0.946 -3.062 1 95.81 33 LYS B N 1
ATOM 1570 C CA . LYS B 1 33 ? -8.562 0.542 -2.143 1 95.81 33 LYS B CA 1
ATOM 1571 C C . LYS B 1 33 ? -8.023 -0.37 -1.046 1 95.81 33 LYS B C 1
ATOM 1573 O O . LYS B 1 33 ? -8.602 -0.456 0.039 1 95.81 33 LYS B O 1
ATOM 1578 N N . LEU B 1 34 ? -6.902 -1.052 -1.299 1 97.06 34 LEU B N 1
ATOM 1579 C CA . LEU B 1 34 ? -6.371 -2.02 -0.345 1 97.06 34 LEU B CA 1
ATOM 1580 C C . LEU B 1 34 ? -6.125 -1.368 1.011 1 97.06 34 LEU B C 1
ATOM 1582 O O . LEU B 1 34 ? -6.305 -2.004 2.053 1 97.06 34 LEU B O 1
ATOM 1586 N N . PHE B 1 35 ? -5.816 -0.071 1.016 1 97.69 35 PHE B N 1
ATOM 1587 C CA . PHE B 1 35 ? -5.516 0.593 2.279 1 97.69 35 PHE B CA 1
ATOM 1588 C C . PHE B 1 35 ? -6.785 0.771 3.109 1 97.69 35 PHE B C 1
ATOM 1590 O O . PHE B 1 35 ? -6.73 0.777 4.34 1 97.69 35 PHE B O 1
ATOM 1597 N N . PHE B 1 36 ? -7.922 0.927 2.439 1 98.19 36 PHE B N 1
ATOM 1598 C CA . PHE B 1 36 ? -9.211 1.055 3.105 1 98.19 36 PHE B CA 1
ATOM 1599 C C . PHE B 1 36 ? -9.688 -0.296 3.627 1 98.19 36 PHE B C 1
ATOM 1601 O O . PHE B 1 36 ? -10.547 -0.359 4.512 1 98.19 36 PHE B O 1
ATOM 1608 N N . VAL B 1 37 ? -9.125 -1.331 3.107 1 98.56 37 VAL B N 1
ATOM 1609 C CA . VAL B 1 37 ? -9.562 -2.676 3.467 1 98.56 37 VAL B CA 1
ATOM 1610 C C . VAL B 1 37 ? -8.664 -3.234 4.57 1 98.56 37 VAL B C 1
ATOM 1612 O O . VAL B 1 37 ? -9.156 -3.781 5.559 1 98.56 37 VAL B O 1
ATOM 1615 N N . HIS B 1 38 ? -7.387 -2.973 4.508 1 98.88 38 HIS B N 1
ATOM 1616 C CA . HIS B 1 38 ? -6.461 -3.781 5.293 1 98.88 38 HIS B CA 1
ATOM 1617 C C . HIS B 1 38 ? -5.809 -2.955 6.395 1 98.88 38 HIS B C 1
ATOM 1619 O O . HIS B 1 38 ? -5.094 -3.496 7.242 1 98.88 38 HIS B O 1
ATOM 1625 N N . PHE B 1 39 ? -6.098 -1.629 6.48 1 98.81 39 PHE B N 1
ATOM 1626 C CA . PHE B 1 39 ? -5.383 -0.797 7.441 1 98.81 39 PHE B CA 1
ATOM 1627 C C . PHE B 1 39 ? -6.336 0.173 8.133 1 98.81 39 PHE B C 1
ATOM 1629 O O . PHE B 1 39 ? -6 1.34 8.336 1 98.81 39 PHE B O 1
ATOM 1636 N N . GLN B 1 40 ? -7.48 -0.306 8.477 1 98.88 40 GLN B N 1
ATOM 1637 C CA . GLN B 1 40 ? -8.539 0.505 9.062 1 98.88 40 GLN B CA 1
ATOM 1638 C C . GLN B 1 40 ? -8.172 0.962 10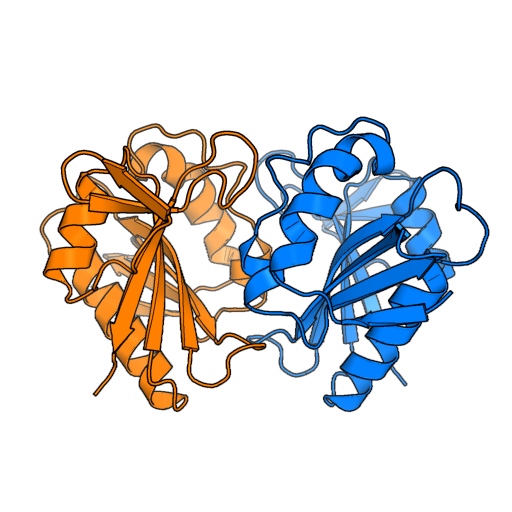.477 1 98.88 40 GLN B C 1
ATOM 1640 O O . GLN B 1 40 ? -8.43 2.107 10.844 1 98.88 40 GLN B O 1
ATOM 1645 N N . PRO B 1 41 ? -7.445 0.198 11.305 1 98.75 41 PRO B N 1
ATOM 1646 C CA . PRO B 1 41 ? -7.203 0.593 12.695 1 98.75 41 PRO B CA 1
ATOM 1647 C C . PRO B 1 41 ? -6.332 1.841 12.805 1 98.75 41 PRO B C 1
ATOM 1649 O O . PRO B 1 41 ? -6.383 2.543 13.82 1 98.75 41 PRO B O 1
ATOM 1652 N N . THR B 1 42 ? -5.539 2.133 11.734 1 98.88 42 THR B N 1
ATOM 1653 C CA . THR B 1 42 ? -4.641 3.281 11.797 1 98.88 42 THR B CA 1
ATOM 1654 C C . THR B 1 42 ? -5.02 4.32 10.742 1 98.88 42 THR B C 1
ATOM 1656 O O . THR B 1 42 ? -4.207 5.18 10.391 1 98.88 42 THR B O 1
ATOM 1659 N N . SER B 1 43 ? -6.168 4.215 10.203 1 98.88 43 SER B N 1
ATOM 1660 C CA . SER B 1 43 ? -6.664 5.145 9.195 1 98.88 43 SER B CA 1
ATOM 1661 C C . SER B 1 43 ? -7.953 5.82 9.656 1 98.88 43 SER B C 1
ATOM 1663 O O . SER B 1 43 ? -8.805 5.18 10.273 1 98.88 43 SER B O 1
ATOM 1665 N N . PHE B 1 44 ? -8.07 7.098 9.32 1 98.88 44 PHE B N 1
ATOM 1666 C CA . PHE B 1 44 ? -9.125 7.859 9.992 1 98.88 44 PHE B CA 1
ATOM 1667 C C . PHE B 1 44 ? -9.859 8.75 9 1 98.88 44 PHE B C 1
ATOM 1669 O O . PHE B 1 44 ? -9.289 9.172 7.992 1 98.88 44 PHE B O 1
ATOM 1676 N N . ILE B 1 45 ? -11.086 9.016 9.367 1 97.88 45 ILE B N 1
ATOM 1677 C CA . ILE B 1 45 ? -11.961 9.961 8.68 1 97.88 45 ILE B CA 1
ATOM 1678 C C . ILE B 1 45 ? -12.406 11.047 9.648 1 97.88 45 ILE B C 1
ATOM 1680 O O . ILE B 1 45 ? -12.734 10.766 10.805 1 97.88 45 ILE B O 1
ATOM 1684 N N . MET B 1 46 ? -12.344 12.266 9.203 1 97.94 46 MET B N 1
ATOM 1685 C CA . MET B 1 46 ? -13.023 13.367 9.867 1 97.94 46 MET B CA 1
ATOM 1686 C C . MET B 1 46 ? -14.359 13.672 9.195 1 97.94 46 MET B C 1
ATOM 1688 O O . MET B 1 46 ? -14.414 13.883 7.98 1 97.94 46 MET B O 1
ATOM 1692 N N . GLU B 1 47 ? -15.406 13.641 9.93 1 96.81 47 GLU B N 1
ATOM 1693 C CA . GLU B 1 47 ? -16.734 13.906 9.391 1 96.81 47 GLU B CA 1
ATOM 1694 C C . GLU B 1 47 ? -17.422 15.062 10.133 1 96.81 47 GLU B C 1
ATOM 1696 O O . GLU B 1 47 ? -17.203 15.242 11.328 1 96.81 47 GLU B O 1
ATOM 1701 N N . GLU B 1 48 ? -18.141 15.867 9.383 1 95.19 48 GLU B N 1
ATOM 1702 C CA . GLU B 1 48 ? -19.078 16.859 9.891 1 95.19 48 GLU B CA 1
ATOM 1703 C C . GLU B 1 48 ? -20.438 16.719 9.234 1 95.19 48 GLU B C 1
ATOM 1705 O O . GLU B 1 48 ? -20.562 16.797 8.016 1 95.19 48 GLU B O 1
ATOM 1710 N N . ASP B 1 49 ? -21.531 16.594 9.992 1 92.62 49 ASP B N 1
ATOM 1711 C CA . ASP B 1 49 ? -22.891 16.422 9.492 1 92.62 49 ASP B CA 1
ATOM 1712 C C . ASP B 1 49 ? -22.953 15.367 8.383 1 92.62 49 ASP B C 1
ATOM 1714 O O . ASP B 1 49 ? -23.453 15.633 7.297 1 92.62 49 ASP B O 1
ATOM 1718 N N . GLU B 1 50 ? -22.234 14.234 8.562 1 89.38 50 GLU B N 1
ATOM 1719 C CA . GLU B 1 50 ? -22.234 13.047 7.711 1 89.38 50 GLU B CA 1
ATOM 1720 C C . GLU B 1 50 ? -21.438 13.305 6.426 1 89.38 50 GLU B C 1
ATOM 1722 O O . GLU B 1 50 ? -21.453 12.477 5.516 1 89.38 50 GLU B O 1
ATOM 1727 N N . LYS B 1 51 ? -20.875 14.445 6.465 1 95 51 LYS B N 1
ATOM 1728 C CA . LYS B 1 51 ? -20 14.766 5.344 1 95 51 LYS B CA 1
ATOM 1729 C C . LYS B 1 51 ? -18.531 14.492 5.703 1 95 51 LYS B C 1
ATOM 1731 O O . LYS B 1 51 ? -18.062 14.922 6.754 1 95 51 LYS B O 1
ATOM 1736 N N . ILE B 1 52 ? -17.875 13.734 4.832 1 97 52 ILE B N 1
ATOM 1737 C CA . ILE B 1 52 ? -16.438 13.531 5.023 1 97 52 ILE B CA 1
ATOM 1738 C C . ILE B 1 52 ? -15.68 14.812 4.672 1 97 52 ILE B C 1
ATOM 1740 O O . ILE B 1 52 ? -15.789 15.312 3.549 1 97 52 ILE B O 1
ATOM 1744 N N . ILE B 1 53 ? -14.891 15.352 5.605 1 97.44 53 ILE B N 1
ATOM 1745 C CA . ILE B 1 53 ? -14.219 16.625 5.355 1 97.44 53 ILE B CA 1
ATOM 1746 C C . ILE B 1 53 ? -12.703 16.438 5.453 1 97.44 53 ILE B C 1
ATOM 1748 O O . ILE B 1 53 ? -11.938 17.375 5.215 1 97.44 53 ILE B O 1
ATOM 1752 N N . GLY B 1 54 ? -12.227 15.25 5.801 1 97.5 54 GLY B N 1
ATOM 1753 C CA . GLY B 1 54 ? -10.812 14.898 5.852 1 97.5 54 GLY B CA 1
ATOM 1754 C C . GLY B 1 54 ? -10.578 13.414 6.059 1 97.5 54 GLY B C 1
ATOM 1755 O O . GLY B 1 54 ? -11.469 12.695 6.504 1 97.5 54 GLY B O 1
ATOM 1756 N N . PHE B 1 55 ? -9.438 13.008 5.66 1 97.94 55 PHE B N 1
ATOM 1757 C CA . PHE B 1 55 ? -9.07 11.625 5.914 1 97.94 55 PHE B CA 1
ATOM 1758 C C . PHE B 1 55 ? -7.559 11.477 6.023 1 97.94 55 PHE B C 1
ATOM 1760 O O . PHE B 1 55 ? -6.809 12.352 5.582 1 97.94 55 PHE B O 1
ATOM 1767 N N . LEU B 1 56 ? -7.098 10.484 6.672 1 98.5 56 LEU B N 1
ATOM 1768 C CA . LEU B 1 56 ? -5.703 10.078 6.809 1 98.5 56 LEU B CA 1
ATOM 1769 C C . LEU B 1 56 ? -5.57 8.562 6.719 1 98.5 56 LEU B C 1
ATOM 1771 O O . LEU B 1 56 ? -6.281 7.828 7.41 1 98.5 56 LEU B O 1
ATOM 1775 N N . ILE B 1 57 ? -4.707 8.109 5.793 1 98.5 57 ILE B N 1
ATOM 1776 C CA . ILE B 1 57 ? -4.387 6.691 5.641 1 98.5 57 ILE B CA 1
ATOM 1777 C C . ILE B 1 57 ? -2.965 6.43 6.141 1 98.5 57 ILE B C 1
ATOM 1779 O O . ILE B 1 57 ? -2.008 7.039 5.656 1 98.5 57 ILE B O 1
ATOM 1783 N N . GLY B 1 58 ? -2.865 5.562 7.109 1 98.88 58 GLY B N 1
ATOM 1784 C CA . GLY B 1 58 ? -1.577 5.141 7.637 1 98.88 58 GLY B CA 1
ATOM 1785 C C . GLY B 1 58 ? -1.577 3.707 8.133 1 98.88 58 GLY B C 1
ATOM 1786 O O . GLY B 1 58 ? -2.621 3.051 8.148 1 98.88 58 GLY B O 1
ATOM 1787 N N . PHE B 1 59 ? -0.395 3.207 8.438 1 98.94 59 PHE B N 1
ATOM 1788 C CA . PHE B 1 59 ? -0.281 1.823 8.883 1 98.94 59 PHE B CA 1
ATOM 1789 C C . PHE B 1 59 ? 0.949 1.639 9.766 1 98.94 59 PHE B C 1
ATOM 1791 O O . PHE B 1 59 ? 1.76 2.557 9.906 1 98.94 59 PHE B O 1
ATOM 1798 N N . LEU B 1 60 ? 0.965 0.501 10.422 1 98.94 60 LEU B N 1
ATOM 1799 C CA . LEU B 1 60 ? 2.127 0.076 11.195 1 98.94 60 LEU B CA 1
ATOM 1800 C C . LEU B 1 60 ? 3.078 -0.751 10.336 1 98.94 60 LEU B C 1
ATOM 1802 O O . LEU B 1 60 ? 2.672 -1.753 9.742 1 98.94 60 LEU B O 1
ATOM 1806 N N . SER B 1 61 ? 4.332 -0.285 10.227 1 98.94 61 SER B N 1
ATOM 1807 C CA . SER B 1 61 ? 5.309 -1.029 9.438 1 98.94 61 SER B CA 1
ATOM 1808 C C . SER B 1 61 ? 5.461 -2.457 9.953 1 98.94 61 SER B C 1
ATOM 1810 O O . SER B 1 61 ? 5.496 -2.684 11.164 1 98.94 61 SER B O 1
ATOM 1812 N N . GLN B 1 62 ? 5.52 -3.42 9.039 1 98.81 62 GLN B N 1
ATOM 1813 C CA . GLN B 1 62 ? 5.746 -4.809 9.422 1 98.81 62 GLN B CA 1
ATOM 1814 C C . GLN B 1 62 ? 7.223 -5.176 9.32 1 98.81 62 GLN B C 1
ATOM 1816 O O . GLN B 1 62 ? 7.645 -6.227 9.812 1 98.81 62 GLN B O 1
ATOM 1821 N N . THR B 1 63 ? 8.016 -4.289 8.695 1 98.81 63 THR B N 1
ATOM 1822 C CA . THR B 1 63 ? 9.461 -4.434 8.609 1 98.81 63 THR B CA 1
ATOM 1823 C C . THR B 1 63 ? 10.141 -3.805 9.82 1 98.81 63 THR B C 1
ATOM 1825 O O . THR B 1 63 ? 10.961 -4.445 10.484 1 98.81 63 THR B O 1
ATOM 1828 N N . ASN B 1 64 ? 9.867 -2.514 9.977 1 98.69 64 ASN B N 1
ATOM 1829 C CA . ASN B 1 64 ? 10.406 -1.752 11.102 1 98.69 64 ASN B CA 1
ATOM 1830 C C . ASN B 1 64 ? 9.391 -1.633 12.234 1 98.69 64 ASN B C 1
ATOM 1832 O O . ASN B 1 64 ? 8.531 -0.747 12.219 1 98.69 64 ASN B O 1
ATOM 1836 N N . LEU B 1 65 ? 9.562 -2.432 13.258 1 98.31 65 LEU B N 1
ATOM 1837 C CA . LEU B 1 65 ? 8.531 -2.648 14.266 1 98.31 65 LEU B CA 1
ATOM 1838 C C . LEU B 1 65 ? 8.398 -1.434 15.18 1 98.31 65 LEU B C 1
ATOM 1840 O O . LEU B 1 65 ? 7.43 -1.324 15.938 1 98.31 65 LEU B O 1
ATOM 1844 N N . ASN B 1 66 ? 9.289 -0.455 15.102 1 98.62 66 ASN B N 1
ATOM 1845 C CA . ASN B 1 66 ? 9.18 0.771 15.883 1 98.62 66 ASN B CA 1
ATOM 1846 C C . ASN B 1 66 ? 8.586 1.91 15.055 1 98.62 66 ASN B C 1
ATOM 1848 O O . ASN B 1 66 ? 8.477 3.039 15.539 1 98.62 66 ASN B O 1
ATOM 1852 N N . GLU B 1 67 ? 8.18 1.591 13.773 1 98.88 67 GLU B N 1
ATOM 1853 C CA . GLU B 1 67 ? 7.777 2.67 12.875 1 98.88 67 GLU B CA 1
ATOM 1854 C C . GLU B 1 67 ? 6.324 2.518 12.445 1 98.88 67 GLU B C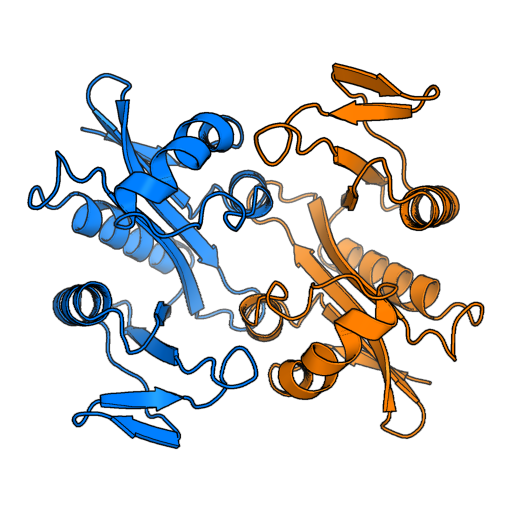 1
ATOM 1856 O O . GLU B 1 67 ? 5.836 1.397 12.273 1 98.88 67 GLU B O 1
ATOM 1861 N N . ALA B 1 68 ? 5.645 3.609 12.344 1 98.94 68 ALA B N 1
ATOM 1862 C CA . ALA B 1 68 ? 4.391 3.758 11.609 1 98.94 68 ALA B CA 1
ATOM 1863 C C . ALA B 1 68 ? 4.559 4.691 10.414 1 98.94 68 ALA B C 1
ATOM 1865 O O . ALA B 1 68 ? 5.559 5.406 10.312 1 98.94 68 ALA B O 1
ATOM 1866 N N . TYR B 1 69 ? 3.662 4.621 9.469 1 98.94 69 TYR B N 1
ATOM 1867 C CA . TYR B 1 69 ? 3.816 5.34 8.203 1 98.94 69 TYR B CA 1
ATOM 1868 C C . TYR B 1 69 ? 2.5 5.977 7.777 1 98.94 69 TYR B C 1
ATOM 1870 O O . TYR B 1 69 ? 1.452 5.324 7.797 1 98.94 69 TYR B O 1
ATOM 1878 N N . ILE B 1 70 ? 2.523 7.262 7.492 1 98.81 70 ILE B N 1
ATOM 1879 C CA . ILE B 1 70 ? 1.378 7.961 6.922 1 98.81 70 ILE B CA 1
ATOM 1880 C C . ILE B 1 70 ? 1.536 8.055 5.406 1 98.81 70 ILE B C 1
ATOM 1882 O O . ILE B 1 70 ? 2.525 8.602 4.91 1 98.81 70 ILE B O 1
ATOM 1886 N N . HIS B 1 71 ? 0.542 7.578 4.676 1 97.19 71 HIS B N 1
ATOM 1887 C CA . HIS B 1 71 ? 0.654 7.449 3.227 1 97.19 71 HIS B CA 1
ATOM 1888 C C . HIS B 1 71 ? -0.149 8.531 2.512 1 97.19 71 HIS B C 1
ATOM 1890 O O . HIS B 1 71 ? 0.361 9.188 1.604 1 97.19 71 HIS B O 1
ATOM 1896 N N . PHE B 1 72 ? -1.491 8.727 2.883 1 94.81 72 PHE B N 1
ATOM 1897 C CA . PHE B 1 72 ? -2.348 9.727 2.252 1 94.81 72 PHE B CA 1
ATOM 1898 C C . PHE B 1 72 ? -3.059 10.57 3.299 1 94.81 72 PHE B C 1
ATOM 1900 O O . PHE B 1 72 ? -3.498 10.055 4.328 1 94.81 72 PHE B O 1
ATOM 1907 N N . VAL B 1 73 ? -3.105 11.805 2.982 1 96.06 73 VAL B N 1
ATOM 1908 C CA . VAL B 1 73 ? -3.938 12.695 3.781 1 96.06 73 VAL B CA 1
ATOM 1909 C C . VAL B 1 73 ? -4.676 13.672 2.863 1 96.06 73 VAL B C 1
ATOM 1911 O O . VAL B 1 73 ? -4.109 14.156 1.882 1 96.06 73 VAL B O 1
ATOM 1914 N N . GLY B 1 74 ? -5.902 13.852 3.113 1 95.31 74 GLY B N 1
ATOM 1915 C CA . GLY B 1 74 ? -6.699 14.828 2.391 1 95.31 74 GLY B CA 1
ATOM 1916 C C . GLY B 1 74 ? -7.66 15.594 3.281 1 95.31 74 GLY B C 1
ATOM 1917 O O . GLY B 1 74 ? -8.25 15.023 4.199 1 95.31 74 GLY B O 1
ATOM 1918 N N . VAL B 1 75 ? -7.727 16.859 3.025 1 96.38 75 VAL B N 1
ATOM 1919 C CA . VAL B 1 75 ? -8.672 17.719 3.723 1 96.38 75 VAL B CA 1
ATOM 1920 C C . VAL B 1 75 ? -9.492 18.516 2.709 1 96.38 75 VAL B C 1
ATOM 1922 O O . VAL B 1 75 ? -8.953 19.062 1.747 1 96.38 75 VAL B O 1
ATOM 1925 N N . ASP B 1 76 ? -10.789 18.5 2.863 1 96.12 76 ASP B N 1
ATOM 1926 C CA . ASP B 1 76 ? -11.672 19.312 2.041 1 96.12 76 ASP B CA 1
ATOM 1927 C C . ASP B 1 76 ? -11.195 20.766 1.996 1 96.12 76 ASP B C 1
ATOM 1929 O O . ASP B 1 76 ? -11.023 21.406 3.039 1 96.12 76 ASP B O 1
ATOM 1933 N N . PRO B 1 77 ? -11 21.281 0.79 1 94.69 77 PRO B N 1
ATOM 1934 C CA . PRO B 1 77 ? -10.484 22.641 0.675 1 94.69 77 PRO B CA 1
ATOM 1935 C C . PRO B 1 77 ? -11.375 23.672 1.362 1 94.69 77 PRO B C 1
ATOM 1937 O O . PRO B 1 77 ? -10.875 24.688 1.848 1 94.69 77 PRO B O 1
ATOM 1940 N N . ASP B 1 78 ? -12.633 23.453 1.489 1 93.38 78 ASP B N 1
ATOM 1941 C CA . ASP B 1 78 ? -13.57 24.375 2.111 1 93.38 78 ASP B CA 1
ATOM 1942 C C . ASP B 1 78 ? -13.422 24.375 3.631 1 93.38 78 ASP B C 1
ATOM 1944 O O . ASP B 1 78 ? -13.953 25.25 4.316 1 93.38 78 ASP B O 1
ATOM 1948 N N . TYR B 1 79 ? -12.703 23.438 4.148 1 91.94 79 TYR B N 1
ATOM 1949 C CA . TYR B 1 79 ? -12.539 23.297 5.59 1 91.94 79 TYR B CA 1
ATOM 1950 C C . TYR B 1 79 ? -11.086 23.5 5.996 1 91.94 79 TYR B C 1
ATOM 1952 O O . TYR B 1 79 ? -10.688 23.125 7.105 1 91.94 79 TYR B O 1
ATOM 1960 N N . ARG B 1 80 ? -10.344 24.031 5.133 1 84.44 80 ARG B N 1
ATOM 1961 C CA . ARG B 1 80 ? -8.93 24.219 5.434 1 84.44 80 ARG B CA 1
ATOM 1962 C C . ARG B 1 80 ? -8.727 25.328 6.461 1 84.44 80 ARG B C 1
ATOM 1964 O O . ARG B 1 80 ? -9.594 26.188 6.637 1 84.44 80 ARG B O 1
ATOM 1971 N N . ASN B 1 81 ? -7.734 25.203 7.234 1 85 81 ASN B N 1
ATOM 1972 C CA . ASN B 1 81 ? -7.363 26.141 8.297 1 85 81 ASN B CA 1
ATOM 1973 C C . ASN B 1 81 ? -8.281 26 9.508 1 85 81 ASN B C 1
ATOM 1975 O O . ASN B 1 81 ? -8.578 26.984 10.18 1 85 81 ASN B O 1
ATOM 1979 N N . GLN B 1 82 ? -8.875 24.875 9.656 1 89.81 82 GLN B N 1
ATOM 1980 C CA . GLN B 1 82 ? -9.703 24.562 10.82 1 89.81 82 GLN B CA 1
ATOM 1981 C C . GLN B 1 82 ? -9.086 23.422 11.641 1 89.81 82 GLN B C 1
ATOM 1983 O O . GLN B 1 82 ? -9.797 22.734 12.367 1 89.81 82 GLN B O 1
ATOM 1988 N N . HIS B 1 83 ? -7.801 23.141 11.391 1 92.75 83 HIS B N 1
ATOM 1989 C CA . HIS B 1 83 ? -6.984 22.203 12.164 1 92.75 83 HIS B CA 1
ATOM 1990 C C . HIS B 1 83 ? -7.441 20.766 11.953 1 92.75 83 HIS B C 1
ATOM 1992 O O . HIS B 1 83 ? -7.258 19.906 12.82 1 92.75 83 HIS B O 1
ATOM 1998 N N . ILE B 1 84 ? -8.125 20.531 10.891 1 94.88 84 ILE B N 1
ATOM 1999 C CA . ILE B 1 84 ? -8.633 19.203 10.586 1 94.88 84 ILE B CA 1
ATOM 2000 C C . ILE B 1 84 ? -7.461 18.25 10.375 1 94.88 84 ILE B C 1
ATOM 2002 O O . ILE B 1 84 ? -7.398 17.188 10.992 1 94.88 84 ILE B O 1
ATOM 2006 N N . GLY B 1 85 ? -6.539 18.641 9.508 1 96.38 85 GLY B N 1
ATOM 2007 C CA . GLY B 1 85 ? -5.352 17.828 9.289 1 96.38 85 GLY B CA 1
ATOM 2008 C C . GLY B 1 85 ? -4.582 17.531 10.562 1 96.38 85 GLY B C 1
ATOM 2009 O O . GLY B 1 85 ? -4.227 16.391 10.828 1 96.38 85 GLY B O 1
ATOM 2010 N N . THR B 1 86 ? -4.41 18.562 11.32 1 96.94 86 THR B N 1
ATOM 2011 C CA . THR B 1 86 ? -3.668 18.438 12.57 1 96.94 86 THR B CA 1
ATOM 2012 C C . THR B 1 86 ? -4.332 17.422 13.492 1 96.94 86 THR B C 1
ATOM 2014 O O . THR B 1 86 ? -3.648 16.578 14.094 1 96.94 86 THR B O 1
ATOM 2017 N N . GLN B 1 87 ? -5.621 17.453 13.609 1 97.81 87 GLN B N 1
ATOM 2018 C CA . GLN B 1 87 ? -6.352 16.516 14.461 1 97.81 87 GLN B CA 1
ATOM 2019 C C . GLN B 1 87 ? -6.207 15.086 13.961 1 97.81 87 GLN B C 1
ATOM 2021 O O . GLN B 1 87 ? -6.07 14.156 14.758 1 97.81 87 GLN B O 1
ATOM 2026 N N . LEU B 1 88 ? -6.238 14.922 12.672 1 98.56 88 LEU B N 1
ATOM 2027 C CA . LEU B 1 88 ? -6.062 13.594 12.094 1 98.56 88 LEU B CA 1
ATOM 2028 C C . LEU B 1 88 ? -4.66 13.055 12.375 1 98.56 88 LEU B C 1
ATOM 2030 O O . LEU B 1 88 ? -4.5 11.898 12.758 1 98.56 88 LEU B O 1
ATOM 2034 N N . TYR B 1 89 ? -3.635 13.898 12.203 1 98.56 89 TYR B N 1
ATOM 2035 C CA . TYR B 1 89 ? -2.26 13.5 12.492 1 98.56 89 TYR B CA 1
ATOM 2036 C C . TYR B 1 89 ? -2.092 13.148 13.969 1 98.56 89 TYR B C 1
ATOM 2038 O O . TYR B 1 89 ? -1.467 12.141 14.305 1 98.56 89 TYR B O 1
ATOM 2046 N N . GLU B 1 90 ? -2.627 13.961 14.82 1 98.44 90 GLU B N 1
ATOM 2047 C CA . GLU B 1 90 ? -2.52 13.711 16.25 1 98.44 90 GLU B CA 1
ATOM 2048 C C . GLU B 1 90 ? -3.17 12.383 16.625 1 98.44 90 GLU B C 1
ATOM 2050 O O . GLU B 1 90 ? -2.625 11.625 17.438 1 98.44 90 GLU B O 1
ATOM 2055 N N . ARG B 1 91 ? -4.34 12.148 16.062 1 98.69 91 ARG B N 1
ATOM 2056 C CA . ARG B 1 91 ? -4.98 10.859 16.297 1 98.69 91 ARG B CA 1
ATOM 2057 C C . ARG B 1 91 ? -4.086 9.711 15.828 1 98.69 91 ARG B C 1
ATOM 2059 O O . ARG B 1 91 ? -3.967 8.695 16.516 1 98.69 91 ARG B O 1
ATOM 2066 N N . PHE B 1 92 ? -3.443 9.898 14.695 1 98.88 92 PHE B N 1
ATOM 2067 C CA . PHE B 1 92 ? -2.535 8.875 14.188 1 98.88 92 PHE B CA 1
ATOM 2068 C C . PHE B 1 92 ? -1.359 8.68 15.141 1 98.88 92 PHE B C 1
ATOM 2070 O O . PHE B 1 92 ? -0.995 7.543 15.453 1 98.88 92 PHE B O 1
ATOM 2077 N N . PHE B 1 93 ? -0.769 9.773 15.602 1 98.81 93 PHE B N 1
ATOM 2078 C CA . PHE B 1 93 ? 0.361 9.688 16.516 1 98.81 93 PHE B CA 1
ATOM 2079 C C . PHE B 1 93 ? -0.02 8.922 17.781 1 98.81 93 PHE B C 1
ATOM 2081 O O . PHE B 1 93 ? 0.722 8.047 18.234 1 98.81 93 PHE B O 1
ATOM 2088 N N . GLN B 1 94 ? -1.143 9.234 18.297 1 98.75 94 GLN B N 1
ATOM 2089 C CA . GLN B 1 94 ? -1.616 8.562 19.5 1 98.75 94 GLN B CA 1
ATOM 2090 C C . GLN B 1 94 ? -1.811 7.07 19.266 1 98.75 94 GLN B C 1
ATOM 2092 O O . GLN B 1 94 ? -1.401 6.246 20.078 1 98.75 94 GLN B O 1
ATOM 2097 N N . THR B 1 95 ? -2.406 6.742 18.172 1 98.81 95 THR B N 1
ATOM 2098 C CA . THR B 1 95 ? -2.66 5.348 17.844 1 98.81 95 THR B CA 1
ATOM 2099 C C . THR B 1 95 ? -1.35 4.59 17.641 1 98.81 95 THR B C 1
ATOM 2101 O O . THR B 1 95 ? -1.179 3.486 18.156 1 98.81 95 THR B O 1
ATOM 2104 N N . ALA B 1 96 ? -0.431 5.207 16.891 1 98.81 96 ALA B N 1
ATOM 2105 C CA . ALA B 1 96 ? 0.873 4.59 16.672 1 98.81 96 ALA B CA 1
ATOM 2106 C C . ALA B 1 96 ? 1.605 4.352 17.984 1 98.81 96 ALA B C 1
ATOM 2108 O O . ALA B 1 96 ? 2.146 3.266 18.219 1 98.81 96 ALA B O 1
ATOM 2109 N N . ALA B 1 97 ? 1.556 5.355 18.828 1 98.75 97 ALA B N 1
ATOM 2110 C CA . ALA B 1 97 ? 2.189 5.223 20.125 1 98.75 97 ALA B CA 1
ATOM 2111 C C . ALA B 1 97 ? 1.538 4.109 20.938 1 98.75 97 ALA B C 1
ATOM 2113 O O . ALA B 1 97 ? 2.227 3.355 21.641 1 98.75 97 ALA B O 1
ATOM 2114 N N . GLY B 1 98 ? 0.237 3.996 20.859 1 98.56 98 GLY B N 1
ATOM 2115 C CA . GLY B 1 98 ? -0.505 2.953 21.547 1 98.56 98 GLY B CA 1
ATOM 2116 C C . GLY B 1 98 ? -0.147 1.556 21.078 1 98.56 98 GLY B C 1
ATOM 2117 O O . GLY B 1 98 ? -0.396 0.574 21.781 1 98.56 98 GLY B O 1
ATOM 2118 N N . HIS B 1 99 ? 0.423 1.485 19.922 1 98.31 99 HIS B N 1
ATOM 2119 C CA . HIS B 1 99 ? 0.911 0.219 19.391 1 98.31 99 HIS B CA 1
ATOM 2120 C C . HIS B 1 99 ? 2.422 0.097 19.547 1 98.31 99 HIS B C 1
ATOM 2122 O O . HIS B 1 99 ? 3.078 -0.616 18.781 1 98.31 99 HIS B O 1
ATOM 2128 N N . ASP B 1 100 ? 2.963 0.923 20.359 1 98.19 100 ASP B N 1
ATOM 2129 C CA . ASP B 1 100 ? 4.359 0.875 20.781 1 98.19 100 ASP B CA 1
ATOM 2130 C C . ASP B 1 100 ? 5.289 1.3 19.641 1 98.19 100 ASP B C 1
ATOM 2132 O O . ASP B 1 100 ? 6.387 0.761 19.5 1 98.19 100 ASP B O 1
ATOM 2136 N N . ARG B 1 101 ? 4.797 2.084 18.766 1 98.75 101 ARG B N 1
ATOM 2137 C CA . ARG B 1 101 ? 5.684 2.707 17.781 1 98.75 101 ARG B CA 1
ATOM 2138 C C . ARG B 1 101 ? 6.293 3.988 18.344 1 98.75 101 ARG B C 1
ATOM 2140 O O . ARG B 1 101 ? 5.621 4.75 19.047 1 98.75 101 ARG B O 1
ATOM 2147 N N . SER B 1 102 ? 7.559 4.191 17.969 1 98.81 102 SER B N 1
ATOM 2148 C CA . SER B 1 102 ? 8.25 5.367 18.5 1 98.81 102 SER B CA 1
ATOM 2149 C C . SER B 1 102 ? 8.57 6.359 17.391 1 98.81 102 SER B C 1
ATOM 2151 O O . SER B 1 102 ? 9.047 7.469 17.656 1 98.81 102 SER B O 1
ATOM 2153 N N . MET B 1 103 ? 8.336 5.988 16.094 1 98.81 103 MET B N 1
ATOM 2154 C CA . MET B 1 103 ? 8.672 6.832 14.945 1 98.81 103 MET B CA 1
ATOM 2155 C C . MET B 1 103 ? 7.555 6.805 13.906 1 98.81 103 MET B C 1
ATOM 2157 O O . MET B 1 103 ? 6.996 5.742 13.617 1 98.81 103 MET B O 1
ATOM 2161 N N . VAL B 1 104 ? 7.223 7.938 13.438 1 98.94 104 VAL B N 1
ATOM 2162 C CA . VAL B 1 104 ? 6.301 8.039 12.312 1 98.94 104 VAL B CA 1
ATOM 2163 C C . VAL B 1 104 ? 7.031 8.602 11.094 1 98.94 104 VAL B C 1
ATOM 2165 O O . VAL B 1 104 ? 7.785 9.57 11.211 1 98.94 104 VAL B O 1
ATOM 2168 N N . ARG B 1 105 ? 6.855 7.957 9.953 1 98.81 105 ARG B N 1
ATOM 2169 C CA . ARG B 1 105 ? 7.492 8.375 8.711 1 98.81 105 ARG B CA 1
ATOM 2170 C C . ARG B 1 105 ? 6.453 8.789 7.672 1 98.81 105 ARG B C 1
ATOM 2172 O O . ARG B 1 105 ? 5.293 8.375 7.75 1 98.81 105 ARG B O 1
ATOM 2179 N N . ALA B 1 106 ? 6.832 9.609 6.77 1 98.69 106 ALA B N 1
ATOM 2180 C CA . ALA B 1 106 ? 6.07 10.039 5.602 1 98.69 106 ALA B CA 1
ATOM 2181 C C . ALA B 1 106 ? 6.996 10.516 4.484 1 98.69 106 ALA B C 1
ATOM 2183 O O . ALA B 1 106 ? 8.195 10.703 4.703 1 98.69 106 ALA B O 1
ATOM 2184 N N . VAL B 1 107 ? 6.434 10.648 3.316 1 98 107 VAL B N 1
ATOM 2185 C CA . VAL B 1 107 ? 7.211 11.062 2.15 1 98 107 VAL B CA 1
ATOM 2186 C C . VAL B 1 107 ? 6.406 12.062 1.321 1 98 107 VAL B C 1
ATOM 2188 O O . VAL B 1 107 ? 5.176 12 1.286 1 98 107 VAL B O 1
ATOM 2191 N N . THR B 1 108 ? 7.066 13.016 0.733 1 96.81 108 THR B N 1
ATOM 2192 C CA . THR B 1 108 ? 6.406 13.906 -0.213 1 96.81 108 THR B CA 1
ATOM 2193 C C . THR B 1 108 ? 7.352 14.289 -1.346 1 96.81 108 THR B C 1
ATOM 2195 O O . THR B 1 108 ? 8.547 14 -1.285 1 96.81 108 THR B O 1
ATOM 2198 N N . SER B 1 109 ? 6.773 14.828 -2.387 1 95.12 109 SER B N 1
ATOM 2199 C CA . SER B 1 109 ? 7.574 15.375 -3.48 1 95.12 109 SER B CA 1
ATOM 2200 C C . SER B 1 109 ? 8.234 16.688 -3.084 1 95.12 109 SER B C 1
ATOM 2202 O O . SER B 1 109 ? 7.641 17.5 -2.373 1 95.12 109 SER B O 1
ATOM 2204 N N . PRO B 1 110 ? 9.453 16.938 -3.652 1 96.44 110 PRO B N 1
ATOM 2205 C CA . PRO B 1 110 ? 10.125 18.188 -3.346 1 96.44 110 PRO B CA 1
ATOM 2206 C C . PRO B 1 110 ? 9.344 19.406 -3.832 1 96.44 110 PRO B C 1
ATOM 2208 O O . PRO B 1 110 ? 9.547 20.516 -3.328 1 96.44 110 PRO B O 1
ATOM 2211 N N . ILE B 1 111 ? 8.477 19.266 -4.801 1 93.81 111 ILE B N 1
ATOM 2212 C CA . ILE B 1 111 ? 7.734 20.391 -5.355 1 93.81 111 ILE B CA 1
ATOM 2213 C C . ILE B 1 111 ? 6.531 20.719 -4.469 1 93.81 111 ILE B C 1
ATOM 2215 O O . ILE B 1 111 ? 5.883 21.75 -4.637 1 93.81 111 ILE B O 1
ATOM 2219 N N . ASN B 1 112 ? 6.176 19.828 -3.566 1 93.88 112 ASN B N 1
ATOM 2220 C CA . ASN B 1 112 ? 5.023 20.016 -2.691 1 93.88 112 ASN B CA 1
ATOM 2221 C C . ASN B 1 112 ? 5.375 20.859 -1.478 1 93.88 112 ASN B C 1
ATOM 2223 O O . ASN B 1 112 ? 5.418 20.359 -0.352 1 93.88 112 ASN B O 1
ATOM 2227 N N . LYS B 1 113 ? 5.438 22.156 -1.657 1 94.62 113 LYS B N 1
ATOM 2228 C CA . LYS B 1 113 ? 5.895 23.078 -0.629 1 94.62 113 LYS B CA 1
ATOM 2229 C C . LYS B 1 113 ? 4.91 23.141 0.533 1 94.62 113 LYS B C 1
ATOM 2231 O O . LYS B 1 113 ? 5.309 23.312 1.688 1 94.62 113 LYS B O 1
ATOM 2236 N N . THR B 1 114 ? 3.688 22.984 0.197 1 92.62 114 THR B N 1
ATOM 2237 C CA . THR B 1 114 ? 2.652 23.016 1.226 1 92.62 114 THR B CA 1
ATOM 2238 C C . THR B 1 114 ? 2.801 21.828 2.172 1 92.62 114 THR B C 1
ATOM 2240 O O . THR B 1 114 ? 2.746 21.984 3.393 1 92.62 114 THR B O 1
ATOM 2243 N N . SER B 1 115 ? 3.035 20.672 1.604 1 94.88 115 SER B N 1
ATOM 2244 C CA . SER B 1 115 ? 3.236 19.469 2.41 1 94.88 115 SER B CA 1
ATOM 2245 C C . SER B 1 115 ? 4.488 19.578 3.275 1 94.88 115 SER B C 1
ATOM 2247 O O . SER B 1 115 ? 4.469 19.219 4.453 1 94.88 115 SER B O 1
ATOM 2249 N N . ILE B 1 116 ? 5.531 20.125 2.721 1 97.25 116 ILE B N 1
ATOM 2250 C CA . ILE B 1 116 ? 6.797 20.281 3.432 1 97.25 116 ILE B CA 1
ATOM 2251 C C . ILE B 1 116 ? 6.598 21.188 4.641 1 97.25 116 ILE B C 1
ATOM 2253 O O . ILE B 1 116 ? 6.965 20.828 5.762 1 97.25 116 ILE B O 1
ATOM 2257 N N . ALA B 1 117 ? 6.004 22.328 4.414 1 96.12 117 ALA B N 1
ATOM 2258 C CA . ALA B 1 117 ? 5.742 23.281 5.488 1 96.12 117 ALA B CA 1
ATOM 2259 C C . ALA B 1 117 ? 4.84 22.672 6.555 1 96.12 117 ALA B C 1
ATOM 2261 O O . ALA B 1 117 ? 5.07 22.859 7.754 1 96.12 117 ALA B O 1
ATOM 2262 N N . TYR B 1 118 ? 3.842 22.016 6.082 1 95.75 118 TYR B N 1
ATOM 2263 C CA . TYR B 1 118 ? 2.867 21.406 6.984 1 95.75 118 TYR B CA 1
ATOM 2264 C C . TYR B 1 118 ? 3.537 20.391 7.906 1 95.75 118 TYR B C 1
ATOM 2266 O O . TYR B 1 118 ? 3.369 20.453 9.125 1 95.75 118 TYR B O 1
ATOM 2274 N N . HIS B 1 119 ? 4.301 19.453 7.387 1 97.94 119 HIS B N 1
ATOM 2275 C CA . HIS B 1 119 ? 4.973 18.422 8.172 1 97.94 119 HIS B CA 1
ATOM 2276 C C . HIS B 1 119 ? 5.988 19.031 9.133 1 97.94 119 HIS B C 1
ATOM 2278 O O . HIS B 1 119 ? 6.094 18.609 10.281 1 97.94 119 HIS B O 1
ATOM 2284 N N . THR B 1 120 ? 6.676 20 8.625 1 96.81 120 THR B N 1
ATOM 2285 C CA . THR B 1 120 ? 7.641 20.672 9.484 1 96.81 120 THR B CA 1
ATOM 2286 C C . THR B 1 120 ? 6.949 21.297 10.695 1 96.81 120 THR B C 1
ATOM 2288 O O . THR B 1 120 ? 7.406 21.141 11.828 1 96.81 120 THR B O 1
ATOM 2291 N N . ARG B 1 121 ? 5.855 21.922 10.5 1 96.12 121 ARG B N 1
ATOM 2292 C CA . ARG B 1 121 ? 5.094 22.547 11.57 1 96.12 121 ARG B CA 1
ATOM 2293 C C . ARG B 1 121 ? 4.594 21.516 12.57 1 96.12 121 ARG B C 1
ATOM 2295 O O . ARG B 1 121 ? 4.496 21.797 13.766 1 96.12 121 ARG B O 1
ATOM 2302 N N . LEU B 1 122 ? 4.312 20.344 12.141 1 96.88 122 LEU B N 1
ATOM 2303 C CA . LEU B 1 122 ? 3.789 19.266 12.969 1 96.88 122 LEU B CA 1
ATOM 2304 C C . LEU B 1 122 ? 4.91 18.594 13.758 1 96.88 122 LEU B C 1
ATOM 2306 O O . LEU B 1 122 ? 4.656 17.688 14.555 1 96.88 122 LEU B O 1
ATOM 2310 N N . GLY B 1 123 ? 6.133 18.938 13.477 1 97.5 123 GLY B N 1
ATOM 2311 C CA . GLY B 1 123 ? 7.246 18.422 14.258 1 97.5 123 GLY B CA 1
ATOM 2312 C C . GLY B 1 123 ? 8.016 17.312 13.539 1 97.5 123 GLY B C 1
ATOM 2313 O O . GLY B 1 123 ? 8.836 16.625 14.148 1 97.5 123 GLY B O 1
ATOM 2314 N N . PHE B 1 124 ? 7.758 17.188 12.25 1 98.69 124 PHE B N 1
ATOM 2315 C CA . PHE B 1 124 ? 8.562 16.25 11.477 1 98.69 124 PHE B CA 1
ATOM 2316 C C . PHE B 1 124 ? 9.93 16.844 11.156 1 98.69 124 PHE B C 1
ATOM 2318 O O . PHE B 1 124 ? 10.047 18.047 10.938 1 98.69 124 PHE B O 1
ATOM 2325 N N . GLU B 1 125 ? 10.883 15.953 11.078 1 98.5 125 GLU B N 1
ATOM 2326 C CA . GLU B 1 125 ? 12.211 16.297 10.562 1 98.5 125 GLU B CA 1
ATOM 2327 C C . GLU B 1 125 ? 12.422 15.695 9.172 1 98.5 125 GLU B C 1
ATOM 2329 O O . GLU B 1 125 ? 11.867 14.641 8.852 1 98.5 125 GLU B O 1
ATOM 2334 N N . ILE B 1 126 ? 13.219 16.391 8.43 1 98.38 126 ILE B N 1
ATOM 2335 C CA . ILE B 1 126 ? 13.594 15.891 7.113 1 98.38 126 ILE B CA 1
ATOM 2336 C C . ILE B 1 126 ? 14.867 15.062 7.215 1 98.38 126 ILE B C 1
ATOM 2338 O O . ILE B 1 126 ? 15.867 15.516 7.785 1 98.38 126 ILE B O 1
ATOM 2342 N N . GLU B 1 127 ? 14.773 13.883 6.727 1 98.31 127 GLU B N 1
ATOM 2343 C CA . GLU B 1 127 ? 15.938 13 6.773 1 98.31 127 GLU B CA 1
ATOM 2344 C C . GLU B 1 127 ? 17.016 13.453 5.785 1 98.31 127 GLU B C 1
ATOM 2346 O O . GLU B 1 127 ? 16.703 13.922 4.691 1 98.31 127 GLU B O 1
ATOM 2351 N N . LYS B 1 128 ? 18.25 13.156 6.199 1 98 128 LYS B N 1
ATOM 2352 C CA . LYS B 1 128 ? 19.375 13.477 5.324 1 98 128 LYS B CA 1
ATOM 2353 C C . LYS B 1 128 ? 19.266 12.727 3.996 1 98 128 LYS B C 1
ATOM 2355 O O . LYS B 1 128 ? 19 11.523 3.973 1 98 128 LYS B O 1
ATOM 2360 N N . GLY B 1 129 ? 19.375 13.523 2.918 1 97.75 129 GLY B N 1
ATOM 2361 C CA . GLY B 1 129 ? 19.297 12.953 1.582 1 97.75 129 GLY B CA 1
ATOM 2362 C C . GLY B 1 129 ? 20.641 12.883 0.884 1 97.75 129 GLY B C 1
ATOM 2363 O O . GLY B 1 129 ? 21.688 12.992 1.528 1 97.75 129 GLY B O 1
ATOM 2364 N N . ASP B 1 130 ? 20.625 12.508 -0.366 1 97.81 130 ASP B N 1
ATOM 2365 C CA . ASP B 1 130 ? 21.859 12.383 -1.133 1 97.81 130 ASP B CA 1
ATOM 2366 C C . ASP B 1 130 ? 22.156 13.664 -1.913 1 97.81 130 ASP B C 1
ATOM 2368 O O . ASP B 1 130 ? 23.219 13.789 -2.531 1 97.81 130 ASP B O 1
ATOM 2372 N N . LYS B 1 131 ? 21.219 14.57 -1.89 1 96.12 131 LYS B N 1
ATOM 2373 C CA . LYS B 1 131 ? 21.375 15.891 -2.502 1 96.12 131 LYS B CA 1
ATOM 2374 C C . LYS B 1 131 ? 20.5 16.922 -1.81 1 96.12 131 LYS B C 1
ATOM 2376 O O . LYS B 1 131 ? 19.609 16.578 -1.025 1 96.12 131 LYS B O 1
ATOM 2381 N N . GLN B 1 132 ? 20.797 18.203 -2.07 1 96.38 132 GLN B N 1
ATOM 2382 C CA . GLN B 1 132 ? 19.984 19.281 -1.504 1 96.38 132 GLN B CA 1
ATOM 2383 C C . GLN B 1 132 ? 19.453 20.203 -2.598 1 96.38 132 GLN B C 1
ATOM 2385 O O . GLN B 1 132 ? 20.156 20.5 -3.564 1 96.38 132 GLN B O 1
ATOM 2390 N N . VAL B 1 133 ? 18.25 20.547 -2.438 1 92.19 133 VAL B N 1
ATOM 2391 C CA . VAL B 1 133 ? 17.609 21.578 -3.248 1 92.19 133 VAL B CA 1
ATOM 2392 C C . VAL B 1 133 ? 17.031 22.656 -2.342 1 92.19 133 VAL B C 1
ATOM 2394 O O . VAL B 1 133 ? 16.234 22.375 -1.445 1 92.19 133 VAL B O 1
AT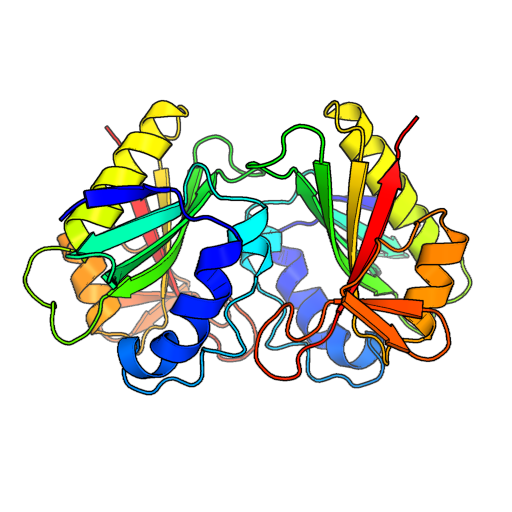OM 2397 N N . GLU B 1 134 ? 17.438 23.922 -2.574 1 93.19 134 GLU B N 1
ATOM 2398 C CA . GLU B 1 134 ? 17.031 25.031 -1.718 1 93.19 134 GLU B CA 1
ATOM 2399 C C . GLU B 1 134 ? 17.266 24.703 -0.245 1 93.19 134 GLU B C 1
ATOM 2401 O O . GLU B 1 134 ? 16.359 24.906 0.583 1 93.19 134 GLU B O 1
ATOM 2406 N N . HIS B 1 135 ? 18.328 24 0.015 1 93.75 135 HIS B N 1
ATOM 2407 C CA . HIS B 1 135 ? 18.812 23.672 1.355 1 93.75 135 HIS B CA 1
ATOM 2408 C C . HIS B 1 135 ? 17.938 22.625 2.021 1 93.75 135 HIS B C 1
ATOM 2410 O O . HIS B 1 135 ? 17.906 22.516 3.248 1 93.75 135 HIS B O 1
ATOM 2416 N N . ILE B 1 136 ? 17.203 22 1.262 1 96.75 136 ILE B N 1
ATOM 2417 C CA . ILE B 1 136 ? 16.359 20.922 1.765 1 96.75 136 ILE B CA 1
ATOM 2418 C C . ILE B 1 136 ? 16.906 19.578 1.269 1 96.75 136 ILE B C 1
ATOM 2420 O O . ILE B 1 136 ? 17.188 19.422 0.078 1 96.75 136 ILE B O 1
ATOM 2424 N N . ASP B 1 137 ? 17.062 18.609 2.182 1 98.06 137 ASP B N 1
ATOM 2425 C CA . ASP B 1 137 ? 17.578 17.281 1.844 1 98.06 137 ASP B CA 1
ATOM 2426 C C . ASP B 1 137 ? 16.578 16.5 1.011 1 98.06 137 ASP B C 1
ATOM 2428 O O . ASP B 1 137 ? 15.398 16.406 1.371 1 98.06 137 ASP B O 1
ATOM 2432 N N . ILE B 1 138 ? 17.062 15.969 -0.055 1 97.88 138 ILE B N 1
ATOM 2433 C CA . ILE B 1 138 ? 16.25 15.211 -0.991 1 97.88 138 ILE B CA 1
ATOM 2434 C C . ILE B 1 138 ? 16.891 13.844 -1.251 1 97.88 138 ILE B C 1
ATOM 2436 O O . ILE B 1 138 ? 18.125 13.711 -1.17 1 97.88 138 ILE B O 1
ATOM 2440 N N . HIS B 1 139 ? 16.094 12.836 -1.393 1 98.06 139 HIS B N 1
ATOM 2441 C CA . HIS B 1 139 ? 16.547 11.531 -1.86 1 98.06 139 HIS B CA 1
ATOM 2442 C C . HIS B 1 139 ? 16.266 11.359 -3.35 1 98.06 139 HIS B C 1
ATOM 2444 O O . HIS B 1 139 ? 15.117 11.234 -3.766 1 98.06 139 HIS B O 1
ATOM 2450 N N . SER B 1 140 ? 17.344 11.289 -4.16 1 97 140 SER B N 1
ATOM 2451 C CA . SER B 1 140 ? 17.219 11.25 -5.613 1 97 140 SER B CA 1
ATOM 2452 C C . SER B 1 140 ? 16.672 9.906 -6.082 1 97 140 SER B C 1
ATOM 2454 O O . SER B 1 140 ? 17.062 8.852 -5.574 1 97 140 SER B O 1
ATOM 2456 N N . ASN B 1 141 ? 15.789 9.914 -7.02 1 94.25 141 ASN B N 1
ATOM 2457 C CA . ASN B 1 141 ? 15.227 8.727 -7.66 1 94.25 141 ASN B CA 1
ATOM 2458 C C . ASN B 1 141 ? 14.695 7.73 -6.637 1 94.25 141 ASN B C 1
ATOM 2460 O O . ASN B 1 141 ? 14.812 6.52 -6.82 1 94.25 141 ASN B O 1
ATOM 2464 N N . TYR B 1 142 ? 14.156 8.297 -5.539 1 95.62 142 TYR B N 1
ATOM 2465 C CA . TYR B 1 142 ? 13.727 7.445 -4.434 1 95.62 142 TYR B CA 1
ATOM 2466 C C . TYR B 1 142 ? 12.633 6.484 -4.887 1 95.62 142 TYR B C 1
ATOM 2468 O O . TYR B 1 142 ? 12.656 5.301 -4.539 1 95.62 142 TYR B O 1
ATOM 2476 N N . GLU B 1 143 ? 11.688 6.953 -5.578 1 93.19 143 GLU B N 1
ATOM 2477 C CA . GLU B 1 143 ? 10.594 6.121 -6.074 1 93.19 143 GLU B CA 1
ATOM 2478 C C . GLU B 1 143 ? 10.727 5.875 -7.574 1 93.19 143 GLU B C 1
ATOM 2480 O O . GLU B 1 143 ? 9.727 5.84 -8.297 1 93.19 143 GLU B O 1
ATOM 2485 N N . GLY B 1 144 ? 11.906 5.754 -8.102 1 89.06 144 GLY B N 1
ATOM 2486 C CA . GLY B 1 144 ? 12.164 5.523 -9.516 1 89.06 144 GLY B CA 1
ATOM 2487 C C . GLY B 1 144 ? 12.797 6.715 -10.211 1 89.06 144 GLY B C 1
ATOM 2488 O O . GLY B 1 144 ? 13.102 7.723 -9.57 1 89.06 144 GLY B O 1
ATOM 2489 N N . ASN B 1 145 ? 12.938 6.578 -11.508 1 85.81 145 ASN B N 1
ATOM 2490 C CA . ASN B 1 145 ? 13.672 7.559 -12.305 1 85.81 145 ASN B CA 1
ATOM 2491 C C . ASN B 1 145 ? 13.055 8.953 -12.188 1 85.81 145 ASN B C 1
ATOM 2493 O O . ASN B 1 145 ? 11.875 9.141 -12.484 1 85.81 145 ASN B O 1
ATOM 2497 N N . LYS B 1 146 ? 13.812 9.93 -11.703 1 89.5 146 LYS B N 1
ATOM 2498 C CA . LYS B 1 146 ? 13.477 11.344 -11.586 1 89.5 146 LYS B CA 1
ATOM 2499 C C . LYS B 1 146 ? 12.367 11.562 -10.562 1 89.5 146 LYS B C 1
ATOM 2501 O O . LYS B 1 146 ? 11.664 12.578 -10.602 1 89.5 146 LYS B O 1
ATOM 2506 N N . GLN B 1 147 ? 12.109 10.531 -9.758 1 93.56 147 GLN B N 1
ATOM 2507 C CA . GLN B 1 147 ? 11.117 10.656 -8.695 1 93.56 147 GLN B CA 1
ATOM 2508 C C . GLN B 1 147 ? 11.789 10.883 -7.34 1 93.56 147 GLN B C 1
ATOM 2510 O O . GLN B 1 147 ? 11.797 9.984 -6.496 1 93.56 147 GLN B O 1
ATOM 2515 N N . ASP B 1 148 ? 12.25 12.133 -7.25 1 96.56 148 ASP B N 1
ATOM 2516 C CA . ASP B 1 148 ? 12.867 12.57 -6 1 96.56 148 ASP B CA 1
ATOM 2517 C C . ASP B 1 148 ? 11.828 12.688 -4.883 1 96.56 148 ASP B C 1
ATOM 2519 O O . ASP B 1 148 ? 10.664 12.984 -5.145 1 96.56 148 ASP B O 1
ATOM 2523 N N . ARG B 1 149 ? 12.352 12.422 -3.654 1 97.62 149 ARG B N 1
ATOM 2524 C CA . ARG B 1 149 ? 11.422 12.523 -2.531 1 97.62 149 ARG B CA 1
ATOM 2525 C C . ARG B 1 149 ? 12.102 13.148 -1.317 1 97.62 149 ARG B C 1
ATOM 2527 O O . ARG B 1 149 ? 13.328 13.094 -1.186 1 97.62 149 ARG B O 1
ATOM 2534 N N . ILE B 1 150 ? 11.312 13.789 -0.528 1 98.5 150 ILE B N 1
ATOM 2535 C CA . ILE B 1 150 ? 11.672 14.211 0.822 1 98.5 150 ILE B CA 1
ATOM 2536 C C . ILE B 1 150 ? 11.125 13.211 1.838 1 98.5 150 ILE B C 1
ATOM 2538 O O . ILE B 1 150 ? 9.938 12.883 1.813 1 98.5 150 ILE B O 1
ATOM 2542 N N . LEU B 1 151 ? 11.984 12.68 2.615 1 98.69 151 LEU B N 1
ATOM 2543 C CA . LEU B 1 151 ? 11.586 11.727 3.645 1 98.69 151 LEU B CA 1
ATOM 2544 C C . LEU B 1 151 ? 11.453 12.414 5 1 98.69 151 LEU B C 1
ATOM 2546 O O . LEU B 1 151 ? 12.383 13.078 5.457 1 98.69 151 LEU B O 1
ATOM 2550 N N . PHE B 1 152 ? 10.289 12.242 5.656 1 98.75 152 PHE B N 1
ATOM 2551 C CA . PHE B 1 152 ? 9.992 12.82 6.961 1 98.75 152 PHE B CA 1
ATOM 2552 C C . PHE B 1 152 ? 10.062 11.758 8.055 1 98.75 152 PHE B C 1
ATOM 2554 O O . PHE B 1 152 ? 9.695 10.602 7.828 1 98.75 152 PHE B O 1
ATOM 2561 N N . CYS B 1 153 ? 10.469 12.164 9.195 1 98.69 153 CYS B N 1
ATOM 2562 C CA . CYS B 1 153 ? 10.359 11.328 10.383 1 98.69 153 CYS B CA 1
ATOM 2563 C C . CYS B 1 153 ? 9.984 12.156 11.602 1 98.69 153 CYS B C 1
ATOM 2565 O O . CYS B 1 153 ? 10.414 13.305 11.734 1 98.69 153 CYS B O 1
ATOM 2567 N N . LYS B 1 154 ? 9.172 11.688 12.398 1 98.75 154 LYS B N 1
ATOM 2568 C CA . LYS B 1 154 ? 8.805 12.289 13.672 1 98.75 154 LYS B CA 1
ATOM 2569 C C . LYS B 1 154 ? 8.922 11.281 14.812 1 98.75 154 LYS B C 1
ATOM 2571 O O . LYS B 1 154 ? 8.344 10.188 14.742 1 98.75 154 LYS B O 1
ATOM 2576 N N . ARG B 1 155 ? 9.68 11.578 15.82 1 98.56 155 ARG B N 1
ATOM 2577 C CA . ARG B 1 155 ? 9.773 10.742 17.016 1 98.56 155 ARG B CA 1
ATOM 2578 C C . ARG B 1 155 ? 8.57 10.945 17.922 1 98.56 155 ARG B C 1
ATOM 2580 O O . ARG B 1 155 ? 8.164 12.086 18.188 1 98.56 155 ARG B O 1
ATOM 2587 N N . LEU B 1 156 ? 8.016 9.82 18.281 1 97.31 156 LEU B N 1
ATOM 2588 C CA . LEU B 1 156 ? 6.898 9.883 19.219 1 97.31 156 LEU B CA 1
ATOM 2589 C C . LEU B 1 156 ? 7.383 9.773 20.656 1 97.31 156 LEU B C 1
ATOM 2591 O O . LEU B 1 156 ? 8.375 9.094 20.938 1 97.31 156 LEU B O 1
ATOM 2595 N N . HIS B 1 157 ? 6.973 10.57 21.656 1 81.12 157 HIS B N 1
ATOM 2596 C CA . HIS B 1 157 ? 7.348 10.578 23.062 1 81.12 157 HIS B CA 1
ATOM 2597 C C . HIS B 1 157 ? 6.344 9.797 23.906 1 81.12 157 HIS B C 1
ATOM 2599 O O . HIS B 1 157 ? 5.16 9.727 23.562 1 81.12 157 HIS B O 1
#

Nearest PDB structures (foldseek):
  1mk4-assembly1_B  TM=9.623E-01  e=3.653E-21  Bacillus subtilis
  7mx2-assembly1_A  TM=7.847E-01  e=2.158E-10  Homo sapiens
  2r7h-assembly1_A  TM=8.068E-01  e=4.830E-09  Oleidesulfovibrio alaskensis G20
  2r7h-assembly1_B  TM=8.172E-01  e=1.573E-08  Oleidesulfovibrio alaskensis G20
  6sll-assembly1_B  TM=6.972E-01  e=1.084E-08  Paenibacillus sp. Y412MC10

Foldseek 3Di:
DDKAFAALVCLVVVLVCACVQVPNPPCSVVPDSVQNVPARLLKMFDDDPNHTFKIWGKHQDPVDNQEIETEDITGHPVCPPVCPRVVSVVSNLVSSVVSVHFKYKYKDFPVPVVVVVVLVVSAKDWDAEPDDDPNGHWHACPVHHRRIMTMIMHTRD/DDKAFAALVCLVVVLVCVCVQVPNPPCSVVPDSVQNVPARLLKMFDDDPNHTFKIWGKHQDPVDNQEIETEDITGHPVCPPVCPRVVSVVSNLVSSVVSVHFKYKYKDFPVPVVVVVVLVVSAKDWDAEPDDDPNGHWHACPVHHRRIMTMIMHTRD

Radius of gyration: 19.71 Å; Cα contacts (8 Å, |Δi|>4): 617; chains: 2; bounding box: 46×51×45 Å

Sequence (314 aa):
MHIRNVRSSDFEKISPLINNWWGGRAMEDKLPKLFFVHFQPTSFIMEEDEKIIGFLIGFLSQTNLNEAYIHFVGVDPDYRNQHIGTQLYERFFQTAAGHDRSMVRAVTSPINKTSIAYHTRLGFEIEKGDKQVEHIDIHSNYEGNKQDRILFCKRLHMHIRNVRSSDFEKISPLINNWWGGRAMEDKLPKLFFVHFQPTSFIMEEDEKIIGFLIGFLSQTNLNEAYIHFVGVDPDYRNQHIGTQLYERFFQTAAGHDRSMVRAVTSPINKTSIAYHTRLGFEIEKGDKQVEHIDIHSNYEGNKQDRILFCKRLH

Solvent-accessible surface area (backbone atoms only — not comparable to full-atom values): 16873 Å² total; per-residue (Å²): 119,50,78,42,63,42,45,55,74,49,45,75,68,45,42,79,45,40,22,64,41,59,76,62,41,92,44,41,90,67,61,62,52,62,54,37,56,30,22,20,84,49,12,38,31,33,31,46,97,90,34,78,45,30,39,37,40,24,43,70,31,68,48,44,70,44,30,25,39,50,78,47,73,46,44,36,71,92,52,61,94,67,56,54,65,58,51,52,49,50,52,42,51,53,51,38,44,74,67,62,22,42,32,38,32,38,71,46,50,76,83,40,57,65,60,53,51,51,41,44,73,74,59,38,41,75,43,88,40,84,44,68,58,98,86,36,46,26,30,72,38,60,67,40,90,85,31,43,28,28,44,34,38,25,78,57,131,120,50,77,43,64,43,45,55,75,48,48,75,67,45,42,79,45,40,22,66,42,60,76,63,41,91,43,42,91,66,62,63,53,62,54,37,56,30,21,19,84,49,11,36,29,34,31,47,96,91,35,78,44,29,38,36,40,24,43,72,31,67,48,44,71,42,31,25,37,49,79,48,73,46,44,35,71,92,53,60,94,66,57,54,66,58,53,51,51,50,53,42,51,52,52,39,43,76,67,61,22,42,33,39,34,37,71,45,50,76,83,40,57,66,58,52,53,50,41,44,73,75,58,35,40,75,42,90,42,84,45,68,58,97,86,35,44,26,29,72,41,62,68,39,91,87,30,45,28,30,43,37,39,27,79,55,132

Organism: NCBI:txid482461

InterPro domains:
  IPR000182 GNAT domain [PF00583] (35-124)
  IPR000182 GNAT domain [PS51186] (1-148)
  IPR016181 Acyl-CoA N-acyltransferase [SSF55729] (1-156)
  IPR017255 Acetyltransferase, GNAT, predicted [PIRSF037663] (1-156)

Secondary structure (DSSP, 8-state):
-EEEE--TTHHHHHGGGHHHHTTT-S-GGG--THHHHH-GGG-EEEEETTEEEEEEEEEE-SSSTTEEEEEEEEE-GGGTTSSHHHHHHHHHHHHHHHTT--EEEEEE-TT-HHHHHHHHHTT-EEPP-SEEETTEEEBTTTTSTT--BEEEEEE--/-EEEE--TTHHHHHGGGHHHHTTT-S-GGG--THHHHH-GGG-EEEEETTEEEEEEEEEE-SSSTTEEEEEEEEE-GGGTTSSHHHHHHHHHHHHHHHTT--EEEEEE-TT-HHHHHHHHHTT-EEPP-SEEETTEEEBTTTTSTT--BEEEEEE--